Protein AF-A0A7W0WWK8-F1 (afdb_monomer_lite)

Sequence (241 aa):
MSEAGKRLFVGIRVSVGTANALAGAAETLARRARDGGVEIRWVAPVSYHVTLKFLGWTHEATIGAVIDALEAAAAGTPRFTLRCARLGGFPSLEKASVVWAGIEEQSGALDALAKRIEINVARLGFEAEKRAFHPHVTIGRLRETRPVREVVLPVSEQMFGDTRVDALTLFESETKSSGSVYSELRRIDFKTPRSGLESEVQRQTPAVQLDATTRSNESAAVGTDTETDDGWPRGHHHDDL

pLDDT: mean 83.19, std 23.2, range [33.69, 98.69]

Structure (mmCIF, N/CA/C/O backbone):
data_AF-A0A7W0WWK8-F1
#
_entry.id   AF-A0A7W0WWK8-F1
#
loop_
_atom_site.group_PDB
_atom_site.id
_atom_site.type_symbol
_atom_site.label_atom_id
_atom_site.label_alt_id
_atom_site.label_comp_id
_atom_site.label_asym_id
_atom_site.label_entity_id
_atom_site.label_seq_id
_atom_site.pdbx_PDB_ins_code
_atom_site.Cartn_x
_atom_site.Cartn_y
_atom_site.Cartn_z
_atom_site.occupancy
_atom_site.B_iso_or_equiv
_atom_site.auth_seq_id
_atom_site.auth_comp_id
_atom_site.auth_asym_id
_atom_site.auth_atom_id
_atom_site.pdbx_PDB_model_num
ATOM 1 N N . MET A 1 1 ? -7.967 -29.815 -17.611 1.00 46.16 1 MET A N 1
ATOM 2 C CA . MET A 1 1 ? -6.914 -29.653 -16.586 1.00 46.16 1 MET A CA 1
ATOM 3 C C . MET A 1 1 ? -7.108 -28.266 -16.008 1.00 46.16 1 MET A C 1
ATOM 5 O O . MET A 1 1 ? -7.202 -27.346 -16.808 1.00 46.16 1 MET A O 1
ATOM 9 N N . SER A 1 2 ? -7.294 -28.096 -14.694 1.00 52.72 2 SER A N 1
ATOM 10 C CA . SER A 1 2 ? -7.288 -26.736 -14.145 1.00 52.72 2 SER A CA 1
ATOM 11 C C . SER A 1 2 ? -5.869 -26.208 -14.291 1.00 52.72 2 SER A C 1
ATOM 13 O O . SER A 1 2 ? -4.938 -26.754 -13.702 1.00 52.72 2 SER A O 1
ATOM 15 N N . GLU A 1 3 ? -5.705 -25.216 -15.144 1.00 68.44 3 GLU A N 1
ATOM 16 C CA . GLU A 1 3 ? -4.429 -24.574 -15.396 1.00 68.44 3 GLU A CA 1
ATOM 17 C C . GLU A 1 3 ? -3.979 -23.845 -14.117 1.00 68.44 3 GLU A C 1
ATOM 19 O O . GLU A 1 3 ? -4.695 -22.991 -13.586 1.00 68.44 3 GLU A O 1
ATOM 24 N N . ALA A 1 4 ? -2.851 -24.280 -13.545 1.00 89.38 4 ALA A N 1
ATOM 25 C CA . ALA A 1 4 ? -2.339 -23.761 -12.281 1.00 89.38 4 ALA A CA 1
ATOM 26 C C . ALA A 1 4 ? -2.007 -22.267 -12.412 1.00 89.38 4 ALA A C 1
ATOM 28 O O . ALA A 1 4 ? -1.502 -21.808 -13.436 1.00 89.38 4 ALA A O 1
ATOM 29 N N . GLY A 1 5 ? -2.295 -21.489 -11.374 1.00 92.31 5 GLY A N 1
ATOM 30 C CA . GLY A 1 5 ? -2.074 -20.052 -11.403 1.00 92.31 5 GLY A CA 1
ATOM 31 C C . GLY A 1 5 ? -2.112 -19.432 -10.019 1.00 92.31 5 GLY A C 1
ATOM 32 O O . GLY A 1 5 ? -2.475 -20.070 -9.028 1.00 92.31 5 GLY A O 1
ATOM 33 N N . LYS A 1 6 ? -1.719 -18.163 -9.968 1.00 95.12 6 LYS A N 1
ATOM 34 C CA . LYS A 1 6 ? -1.565 -17.385 -8.739 1.00 95.12 6 LYS A CA 1
ATOM 35 C C . LYS A 1 6 ? -2.305 -16.067 -8.876 1.00 95.12 6 LYS A C 1
ATOM 37 O O . LYS A 1 6 ? -2.369 -15.490 -9.959 1.00 95.12 6 LYS A O 1
ATOM 42 N N . ARG A 1 7 ? -2.860 -15.546 -7.779 1.00 95.81 7 ARG A N 1
ATOM 43 C CA . ARG A 1 7 ? -3.376 -14.169 -7.766 1.00 95.81 7 ARG A CA 1
ATOM 44 C C . ARG A 1 7 ? -2.214 -13.231 -7.486 1.00 95.81 7 ARG A C 1
ATOM 46 O O . ARG A 1 7 ? -1.671 -13.275 -6.387 1.00 95.81 7 ARG A O 1
ATOM 53 N N . LEU A 1 8 ? -1.847 -12.398 -8.451 1.00 97.19 8 LEU A N 1
ATOM 54 C CA . LEU A 1 8 ? -0.661 -11.554 -8.364 1.00 97.19 8 LEU A CA 1
ATOM 55 C C . LEU A 1 8 ? -1.003 -10.068 -8.258 1.00 97.19 8 LEU A C 1
ATOM 57 O O . LEU A 1 8 ? -2.036 -9.592 -8.745 1.00 97.19 8 LEU A O 1
ATOM 61 N N . PHE A 1 9 ? -0.103 -9.323 -7.631 1.00 97.38 9 PHE A N 1
ATOM 62 C CA . PHE A 1 9 ? -0.083 -7.866 -7.676 1.00 97.38 9 PHE A CA 1
ATOM 63 C C . PHE A 1 9 ? 1.343 -7.344 -7.498 1.00 97.38 9 PHE A C 1
ATOM 65 O O . PHE A 1 9 ? 2.216 -8.026 -6.968 1.00 97.38 9 PHE A O 1
ATOM 72 N N . VAL A 1 10 ? 1.570 -6.113 -7.937 1.00 98.44 10 VAL A N 1
ATOM 73 C CA . VAL A 1 10 ? 2.843 -5.404 -7.830 1.00 98.44 10 VAL A CA 1
ATOM 74 C C . VAL A 1 10 ? 2.717 -4.340 -6.752 1.00 98.44 10 VAL A C 1
ATOM 76 O O . VAL A 1 10 ? 1.728 -3.601 -6.722 1.00 98.44 10 VAL A O 1
ATOM 79 N N . GLY A 1 11 ? 3.713 -4.230 -5.879 1.00 98.06 11 GLY A N 1
ATOM 80 C CA . GLY A 1 11 ? 3.728 -3.221 -4.828 1.00 98.06 11 GLY A CA 1
ATOM 81 C C . GLY A 1 11 ? 5.124 -2.847 -4.347 1.00 98.06 11 GLY A C 1
ATOM 82 O O . GLY A 1 11 ? 6.122 -3.441 -4.747 1.00 98.06 11 GLY A O 1
ATOM 83 N N . ILE A 1 12 ? 5.173 -1.859 -3.460 1.00 98.31 12 ILE A N 1
ATOM 84 C CA . ILE A 1 12 ? 6.373 -1.418 -2.746 1.00 98.31 12 ILE A CA 1
ATOM 85 C C . ILE A 1 12 ? 6.160 -1.687 -1.259 1.00 98.31 12 ILE A C 1
ATOM 87 O O . ILE A 1 12 ? 5.171 -1.226 -0.684 1.00 98.31 12 ILE A O 1
ATOM 91 N N . ARG A 1 13 ? 7.079 -2.419 -0.623 1.00 96.44 13 ARG A N 1
ATOM 92 C CA . ARG A 1 13 ? 7.071 -2.578 0.838 1.00 96.44 13 ARG A CA 1
ATOM 93 C C . ARG A 1 13 ? 7.428 -1.254 1.504 1.00 96.44 13 ARG A C 1
ATOM 95 O O . ARG A 1 13 ? 8.329 -0.553 1.052 1.00 96.44 13 ARG A O 1
ATOM 102 N N . VAL A 1 14 ? 6.748 -0.942 2.603 1.00 97.62 14 VAL A N 1
ATOM 103 C CA . VAL A 1 14 ? 7.191 0.142 3.485 1.00 97.62 14 VAL A CA 1
ATOM 104 C C . VAL A 1 14 ? 8.358 -0.321 4.357 1.00 97.62 14 VAL A C 1
ATOM 106 O O . VAL A 1 14 ? 8.543 -1.521 4.573 1.00 97.62 14 VAL A O 1
ATOM 109 N N . SER A 1 15 ? 9.157 0.621 4.855 1.00 97.81 15 SER A N 1
ATOM 110 C CA . SER A 1 15 ? 10.257 0.316 5.772 1.00 97.81 15 SER A CA 1
ATOM 111 C C . SER A 1 15 ? 9.737 -0.330 7.062 1.00 97.81 15 SER A C 1
ATOM 113 O O . SER A 1 15 ? 8.592 -0.109 7.457 1.00 97.81 15 SER A O 1
ATOM 115 N N . VAL A 1 16 ? 10.586 -1.084 7.767 1.00 97.38 16 VAL A N 1
ATOM 116 C CA . VAL A 1 16 ? 10.230 -1.668 9.076 1.00 97.38 16 VAL A CA 1
ATOM 117 C C . VAL A 1 16 ? 9.816 -0.580 10.073 1.00 97.38 16 VAL A C 1
ATOM 119 O O . VAL A 1 16 ? 8.843 -0.755 10.802 1.00 97.38 16 VAL A O 1
ATOM 122 N N . GLY A 1 17 ? 10.500 0.570 10.066 1.00 98.19 17 GLY A N 1
ATOM 123 C CA . GLY A 1 17 ? 10.149 1.714 10.913 1.00 98.19 17 GLY A CA 1
ATOM 124 C C . GLY A 1 17 ? 8.746 2.245 10.617 1.00 98.19 17 GLY A C 1
ATOM 125 O O . GLY A 1 17 ? 7.929 2.368 11.528 1.00 98.19 17 GLY A O 1
ATOM 126 N N . THR A 1 18 ? 8.433 2.467 9.337 1.00 98.31 18 THR A N 1
ATOM 127 C CA . THR A 1 18 ? 7.094 2.890 8.901 1.00 98.31 18 THR A CA 1
ATOM 128 C C . THR A 1 18 ? 6.036 1.832 9.220 1.00 98.31 18 THR A C 1
ATOM 130 O O . THR A 1 18 ? 4.954 2.170 9.695 1.00 98.31 18 THR A O 1
ATOM 133 N N . ALA A 1 19 ? 6.336 0.547 9.011 1.00 98.31 19 ALA A N 1
ATOM 134 C CA . ALA A 1 19 ? 5.411 -0.540 9.317 1.00 98.31 19 ALA A CA 1
ATOM 135 C C . ALA A 1 19 ? 5.071 -0.605 10.813 1.00 98.31 19 ALA A C 1
ATOM 137 O O . ALA A 1 19 ? 3.903 -0.759 11.168 1.00 98.31 19 ALA A O 1
ATOM 138 N N . ASN A 1 20 ? 6.068 -0.432 11.683 1.00 98.44 20 ASN A N 1
ATOM 139 C CA . ASN A 1 20 ? 5.880 -0.403 13.132 1.00 98.44 20 ASN A CA 1
ATOM 140 C C . ASN A 1 20 ? 5.062 0.819 13.577 1.00 98.44 20 ASN A C 1
ATOM 142 O O . ASN A 1 20 ? 4.157 0.682 14.398 1.00 98.44 20 ASN A O 1
ATOM 146 N N . ALA A 1 21 ? 5.322 1.998 13.002 1.00 98.38 21 ALA A N 1
ATOM 147 C CA . ALA A 1 21 ? 4.534 3.198 13.285 1.00 98.38 21 ALA A CA 1
ATOM 148 C C . ALA A 1 21 ? 3.058 3.020 12.884 1.00 98.38 21 ALA A C 1
ATOM 150 O O . ALA A 1 21 ? 2.153 3.321 13.664 1.00 98.38 21 ALA A O 1
ATOM 151 N N . LEU A 1 22 ? 2.805 2.450 11.701 1.00 98.50 22 LEU A N 1
ATOM 152 C CA . LEU A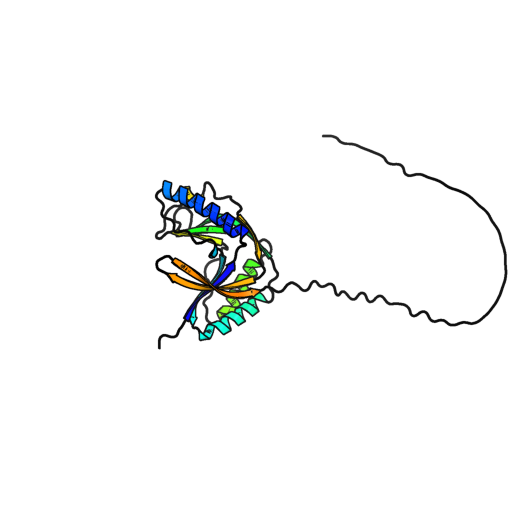 1 22 ? 1.455 2.112 11.245 1.00 98.50 22 LEU A CA 1
ATOM 153 C C . LEU A 1 22 ? 0.789 1.043 12.118 1.00 98.50 22 LEU A C 1
ATOM 155 O O . LEU A 1 22 ? -0.423 1.091 12.319 1.00 98.50 22 LEU A O 1
ATOM 159 N N . ALA A 1 23 ? 1.549 0.082 12.647 1.00 98.25 23 ALA A N 1
ATOM 160 C CA . ALA A 1 23 ? 1.029 -0.920 13.574 1.00 98.25 23 ALA A CA 1
ATOM 161 C C . ALA A 1 23 ? 0.536 -0.270 14.877 1.00 98.25 23 ALA A C 1
ATOM 163 O O . ALA A 1 23 ? -0.598 -0.516 15.285 1.00 98.25 23 ALA A O 1
ATOM 164 N N . GLY A 1 24 ? 1.318 0.639 15.469 1.00 98.19 24 GLY A N 1
ATOM 165 C CA . GLY A 1 24 ? 0.895 1.389 16.660 1.00 98.19 24 GLY A CA 1
ATOM 166 C C . GLY A 1 24 ? -0.344 2.265 16.414 1.00 98.19 24 GLY A C 1
ATOM 167 O O . GLY A 1 24 ? -1.233 2.374 17.269 1.00 98.19 24 GLY A O 1
ATOM 168 N N . ALA A 1 25 ? -0.458 2.847 15.217 1.00 97.94 25 ALA A N 1
ATOM 169 C CA . ALA A 1 25 ? -1.657 3.571 14.803 1.00 97.94 25 ALA A CA 1
ATOM 170 C C . ALA A 1 25 ? -2.868 2.636 14.660 1.00 97.94 25 ALA A C 1
ATOM 172 O O . ALA A 1 25 ? -3.937 2.931 15.196 1.00 97.94 25 ALA A O 1
ATOM 173 N N . ALA A 1 26 ? -2.698 1.479 14.013 1.00 97.94 26 ALA A N 1
ATOM 174 C CA . ALA A 1 26 ? -3.738 0.463 13.871 1.00 97.94 26 ALA A CA 1
ATOM 175 C C . ALA A 1 26 ? -4.237 -0.048 15.232 1.00 97.94 26 ALA A C 1
ATOM 177 O O . ALA A 1 26 ? -5.442 -0.169 15.427 1.00 97.94 26 ALA A O 1
ATOM 178 N N . GLU A 1 27 ? -3.355 -0.263 16.210 1.00 98.06 27 GLU A N 1
ATOM 179 C CA . GLU A 1 27 ? -3.746 -0.619 17.581 1.00 98.06 27 GLU A CA 1
ATOM 180 C C . GLU A 1 27 ? -4.565 0.484 18.263 1.00 98.06 27 GLU A C 1
ATOM 182 O O . GLU A 1 27 ? -5.552 0.212 18.951 1.00 98.06 27 GLU A O 1
ATOM 187 N N . THR A 1 28 ? -4.178 1.745 18.061 1.00 97.56 28 THR A N 1
ATOM 188 C CA . THR A 1 28 ? -4.909 2.902 18.593 1.00 97.56 28 THR A CA 1
ATOM 189 C C . THR A 1 28 ? -6.302 3.009 17.984 1.00 97.56 28 THR A C 1
ATOM 191 O O . THR A 1 28 ? -7.285 3.182 18.708 1.00 97.56 28 THR A O 1
ATOM 194 N N . LEU A 1 29 ? -6.404 2.843 16.667 1.00 97.81 29 LEU A N 1
ATOM 195 C CA . LEU A 1 29 ? -7.681 2.800 15.968 1.00 97.81 29 LEU A CA 1
ATOM 196 C C . LEU A 1 29 ? -8.507 1.576 16.374 1.00 97.81 29 LEU A C 1
ATOM 198 O O . LEU A 1 29 ? -9.719 1.694 16.491 1.00 97.81 29 LEU A O 1
ATOM 202 N N . ALA A 1 30 ? -7.888 0.422 16.639 1.00 97.56 30 ALA A N 1
ATOM 203 C CA . ALA A 1 30 ? -8.584 -0.786 17.077 1.00 97.56 30 ALA A CA 1
ATOM 204 C C . ALA A 1 30 ? -9.297 -0.587 18.420 1.00 97.56 30 ALA A C 1
ATOM 206 O O . ALA A 1 30 ? -10.427 -1.048 18.583 1.00 97.56 30 ALA A O 1
ATOM 207 N N . ARG A 1 31 ? -8.667 0.128 19.366 1.00 97.31 31 ARG A N 1
ATOM 208 C CA . ARG A 1 31 ? -9.301 0.504 20.642 1.00 97.31 31 ARG A CA 1
ATOM 209 C C . ARG A 1 31 ? -10.501 1.423 20.408 1.00 97.31 31 ARG A C 1
ATOM 211 O O . ARG A 1 31 ? -11.606 1.083 20.809 1.00 97.31 31 ARG A O 1
ATOM 218 N N . ARG A 1 32 ? -10.313 2.505 19.644 1.00 96.44 32 ARG A N 1
ATOM 219 C CA . ARG A 1 32 ? -11.392 3.448 19.289 1.00 96.44 32 ARG A CA 1
ATOM 220 C C . ARG A 1 32 ? -12.552 2.773 18.554 1.00 96.44 32 ARG A C 1
ATOM 222 O O . ARG A 1 32 ? -13.711 3.062 18.822 1.00 96.44 32 ARG A O 1
ATOM 229 N N . ALA A 1 33 ? -12.242 1.871 17.626 1.00 96.12 33 ALA A N 1
ATOM 230 C CA . ALA A 1 33 ? -13.231 1.130 16.857 1.00 96.12 33 ALA A CA 1
ATOM 231 C C . ALA A 1 33 ? -14.060 0.215 17.766 1.00 96.12 33 ALA A C 1
ATOM 233 O O . ALA A 1 33 ? -15.279 0.186 17.638 1.00 96.12 33 ALA A O 1
ATOM 234 N N . ARG A 1 34 ? -13.422 -0.463 18.731 1.00 95.88 34 ARG A N 1
ATOM 235 C CA . ARG A 1 34 ? -14.118 -1.264 19.746 1.00 95.88 34 ARG A CA 1
ATOM 236 C C . ARG A 1 34 ? -15.066 -0.407 20.584 1.00 95.88 34 ARG A C 1
ATOM 238 O O . ARG A 1 34 ? -16.226 -0.784 20.723 1.00 95.88 34 ARG A O 1
ATOM 245 N N . ASP A 1 35 ? -14.597 0.735 21.079 1.00 94.00 35 ASP A N 1
ATOM 246 C CA . ASP A 1 35 ? -15.404 1.647 21.902 1.00 94.00 35 ASP A CA 1
ATOM 247 C C . ASP A 1 35 ? -16.599 2.219 21.115 1.00 94.00 35 ASP A C 1
ATOM 249 O O . ASP A 1 35 ? -17.678 2.417 21.666 1.00 94.00 35 ASP A O 1
ATOM 253 N N . GLY A 1 36 ? -16.428 2.425 19.805 1.00 90.44 36 GLY A N 1
ATOM 254 C CA . GLY A 1 36 ? -17.477 2.871 18.886 1.00 90.44 36 GLY A CA 1
ATOM 255 C C . GLY A 1 36 ? -18.327 1.758 18.255 1.00 90.44 36 GLY A C 1
ATOM 256 O O . GLY A 1 36 ? -19.135 2.056 17.378 1.00 90.44 36 GLY A O 1
ATOM 257 N N . GLY A 1 37 ? -18.139 0.484 18.623 1.00 93.62 37 GLY A N 1
ATOM 258 C CA . GLY A 1 37 ? -18.893 -0.643 18.047 1.00 93.62 37 GLY A CA 1
ATOM 259 C C . GLY A 1 37 ? -18.618 -0.915 16.556 1.00 93.62 37 GLY A C 1
ATOM 260 O O . GLY A 1 37 ? -19.444 -1.500 15.851 1.00 93.62 37 GLY A O 1
ATOM 261 N N . VAL A 1 38 ? -17.465 -0.484 16.046 1.00 94.38 38 VAL A N 1
ATOM 262 C CA . VAL A 1 38 ? -17.039 -0.655 14.654 1.00 94.38 38 VAL A CA 1
ATOM 263 C C . VAL A 1 38 ? -16.083 -1.841 14.551 1.00 94.38 38 VAL A C 1
ATOM 265 O O . VAL A 1 38 ? -14.977 -1.824 15.083 1.00 94.38 38 VAL A O 1
ATOM 268 N N . GLU A 1 39 ? -16.477 -2.872 13.807 1.00 94.44 39 GLU A N 1
ATOM 269 C CA . GLU A 1 39 ? -15.594 -4.002 13.524 1.00 94.44 39 GLU A CA 1
ATOM 270 C C . GLU A 1 39 ? -14.693 -3.693 12.320 1.00 94.44 39 GLU A C 1
ATOM 272 O O . GLU A 1 39 ? -15.164 -3.502 11.195 1.00 94.44 39 GLU A O 1
ATOM 277 N N . ILE A 1 40 ? -13.382 -3.650 12.565 1.00 95.56 40 ILE A N 1
ATOM 278 C CA . ILE A 1 40 ? -12.356 -3.455 11.538 1.00 95.56 40 ILE A CA 1
ATOM 279 C C . ILE A 1 40 ? -11.392 -4.628 11.603 1.00 95.56 40 ILE A C 1
ATOM 281 O O . ILE A 1 40 ? -10.831 -4.946 12.652 1.00 95.56 40 ILE A O 1
ATOM 285 N N . ARG A 1 41 ? -11.161 -5.249 10.451 1.00 94.88 41 ARG A N 1
ATOM 286 C CA . ARG A 1 41 ? -10.154 -6.284 10.293 1.00 94.88 41 ARG A CA 1
ATOM 287 C C . ARG A 1 41 ? -8.825 -5.657 9.900 1.00 94.88 41 ARG A C 1
ATOM 289 O O . ARG A 1 41 ? -8.653 -5.197 8.770 1.00 94.88 41 ARG A O 1
ATOM 296 N N . TRP A 1 42 ? -7.897 -5.652 10.844 1.00 95.31 42 TRP A N 1
ATOM 297 C CA . TRP A 1 42 ? -6.575 -5.059 10.682 1.00 95.31 42 TRP A CA 1
ATOM 298 C C . TRP A 1 42 ? -5.664 -5.928 9.816 1.00 95.31 42 TRP A C 1
ATOM 300 O O . TRP A 1 42 ? -5.708 -7.160 9.867 1.00 95.31 42 TRP A O 1
ATOM 310 N N . VAL A 1 43 ? -4.862 -5.272 8.984 1.00 94.31 43 VAL A N 1
ATOM 311 C CA . VAL A 1 43 ? -3.851 -5.913 8.143 1.00 94.31 43 VAL A CA 1
ATOM 312 C C . VAL A 1 43 ? -2.593 -6.139 8.979 1.00 94.31 43 VAL A C 1
ATOM 314 O O . VAL A 1 43 ? -2.187 -5.271 9.745 1.00 94.31 43 VAL A O 1
ATOM 317 N N . ALA A 1 44 ? -1.973 -7.312 8.845 1.00 92.81 44 ALA A N 1
ATOM 318 C CA . ALA A 1 44 ? -0.735 -7.610 9.557 1.00 92.81 44 ALA A CA 1
ATOM 319 C C . ALA A 1 44 ? 0.398 -6.671 9.089 1.00 92.81 44 ALA A C 1
ATOM 321 O O . ALA A 1 44 ? 0.532 -6.469 7.880 1.00 92.81 44 ALA A O 1
ATOM 322 N N . PRO A 1 45 ? 1.268 -6.159 9.982 1.00 94.38 45 PRO A N 1
ATOM 323 C CA . PRO A 1 45 ? 2.310 -5.201 9.596 1.00 94.38 45 PRO A CA 1
ATOM 324 C C . PRO A 1 45 ? 3.267 -5.704 8.507 1.00 94.38 45 PRO A C 1
ATOM 326 O O . PRO A 1 45 ? 3.670 -4.949 7.628 1.00 94.38 45 PRO A O 1
ATOM 329 N N . VAL A 1 46 ? 3.560 -7.010 8.494 1.00 92.19 46 VAL A N 1
ATOM 330 C CA . VAL A 1 46 ? 4.375 -7.670 7.452 1.00 92.19 46 VAL A CA 1
ATOM 331 C C . VAL A 1 46 ? 3.762 -7.580 6.044 1.00 92.19 46 VAL A C 1
ATOM 333 O O . VAL A 1 46 ? 4.451 -7.760 5.037 1.00 92.19 46 VAL A O 1
ATOM 336 N N . SER A 1 47 ? 2.460 -7.302 5.969 1.00 93.19 47 SER A N 1
ATOM 337 C CA . SER A 1 47 ? 1.686 -7.144 4.743 1.00 93.19 47 SER A CA 1
ATOM 338 C C . SER A 1 47 ? 1.501 -5.683 4.331 1.00 93.19 47 SER A C 1
ATOM 340 O O . SER A 1 47 ? 0.855 -5.447 3.312 1.00 93.19 47 SER A O 1
ATOM 342 N N . TYR A 1 48 ? 2.036 -4.704 5.066 1.00 96.75 48 TYR A N 1
ATOM 343 C CA . TYR A 1 48 ? 1.953 -3.297 4.677 1.00 96.75 48 TYR A CA 1
ATOM 344 C C . TYR A 1 48 ? 2.796 -3.006 3.435 1.00 96.75 48 TYR A C 1
ATOM 346 O O . TYR A 1 48 ? 4.001 -3.254 3.379 1.00 96.75 48 TYR A O 1
ATOM 354 N N . HIS A 1 49 ? 2.129 -2.469 2.420 1.00 97.69 49 HIS A N 1
ATOM 355 C CA . HIS A 1 49 ? 2.719 -2.110 1.142 1.00 97.69 49 HIS A CA 1
ATOM 356 C C . HIS A 1 49 ? 1.869 -1.037 0.460 1.00 97.69 49 HIS A C 1
ATOM 358 O O . HIS A 1 49 ? 0.682 -0.886 0.758 1.00 97.69 49 HIS A O 1
ATOM 364 N N . VAL A 1 50 ? 2.479 -0.341 -0.492 1.00 98.31 50 VAL A N 1
ATOM 365 C CA . VAL A 1 50 ? 1.788 0.494 -1.475 1.00 98.31 50 VAL A CA 1
ATOM 366 C C . VAL A 1 50 ? 1.533 -0.364 -2.705 1.00 98.31 50 VAL A C 1
ATOM 368 O O . VAL A 1 50 ? 2.481 -0.861 -3.314 1.00 98.31 50 VAL A O 1
ATOM 371 N N . THR A 1 51 ? 0.272 -0.595 -3.063 1.00 97.44 51 THR A N 1
ATOM 372 C CA . THR A 1 51 ? -0.060 -1.353 -4.279 1.00 97.44 51 THR A CA 1
ATOM 373 C C . THR A 1 51 ? 0.101 -0.463 -5.507 1.00 97.44 51 THR A C 1
ATOM 375 O O . THR A 1 51 ? -0.438 0.637 -5.527 1.00 97.44 51 THR A O 1
ATOM 378 N N . LEU A 1 52 ? 0.802 -0.947 -6.535 1.00 97.69 52 LEU A N 1
ATOM 379 C CA . LEU A 1 52 ? 0.975 -0.258 -7.820 1.00 97.69 52 LEU A CA 1
ATOM 380 C C . LEU A 1 52 ? 0.042 -0.813 -8.898 1.00 97.69 52 LEU A C 1
ATOM 382 O O . LEU A 1 52 ? -0.502 -0.052 -9.688 1.00 97.69 52 LEU A O 1
ATOM 386 N N . LYS A 1 53 ? -0.138 -2.140 -8.933 1.00 97.12 53 LYS A N 1
ATOM 387 C CA . LYS A 1 53 ? -0.958 -2.818 -9.944 1.00 97.12 53 LYS A CA 1
ATOM 388 C C . LYS A 1 53 ? -1.497 -4.146 -9.431 1.00 97.12 53 LYS A C 1
ATOM 390 O O . LYS A 1 53 ? -0.715 -5.012 -9.054 1.00 97.12 53 LYS A O 1
ATOM 395 N N . PHE A 1 54 ? -2.809 -4.357 -9.487 1.00 96.00 54 PHE A N 1
ATOM 396 C CA . PHE A 1 54 ? -3.377 -5.702 -9.377 1.00 96.00 54 PHE A CA 1
ATOM 397 C C . PHE A 1 54 ? -3.326 -6.398 -10.741 1.00 96.00 54 PHE A C 1
ATOM 399 O O . PHE A 1 54 ? -3.798 -5.844 -11.731 1.00 96.00 54 PHE A O 1
ATOM 406 N N . LEU A 1 55 ? -2.759 -7.605 -10.784 1.00 96.44 55 LEU A N 1
ATOM 407 C CA . LEU A 1 55 ? -2.729 -8.455 -11.982 1.00 96.44 55 LEU A CA 1
ATOM 408 C C . LEU A 1 55 ? -3.840 -9.513 -11.944 1.00 96.44 55 LEU A C 1
ATOM 410 O O . LEU A 1 55 ? -4.244 -10.034 -12.976 1.00 96.44 55 LEU A O 1
ATOM 414 N N . GLY A 1 56 ? -4.377 -9.806 -10.756 1.00 94.50 56 GLY A N 1
ATOM 415 C CA . GLY A 1 56 ? -5.439 -10.793 -10.601 1.00 94.50 56 GLY A CA 1
ATOM 416 C C . GLY A 1 56 ? -4.920 -12.211 -10.827 1.00 94.50 56 GLY A C 1
ATOM 417 O O . GLY A 1 56 ? -3.756 -12.497 -10.553 1.00 94.50 56 GLY A O 1
ATOM 418 N N . TRP A 1 57 ? -5.796 -13.118 -11.261 1.00 95.31 57 TRP A N 1
ATOM 419 C CA . TRP A 1 57 ? -5.401 -14.493 -11.570 1.00 95.31 57 TRP A CA 1
ATOM 420 C C . TRP A 1 57 ? -4.452 -14.512 -12.772 1.00 95.31 57 TRP A C 1
ATOM 422 O O . TRP A 1 57 ? -4.810 -14.058 -13.852 1.00 95.31 57 TRP A O 1
ATOM 432 N N . THR A 1 58 ? -3.247 -15.033 -12.569 1.00 96.19 58 THR A N 1
ATOM 433 C CA . THR A 1 58 ? -2.191 -15.141 -13.575 1.00 96.19 58 THR A CA 1
ATOM 434 C C . THR A 1 58 ? -1.803 -16.604 -13.714 1.00 96.19 58 THR A C 1
ATOM 436 O O . THR A 1 58 ? -1.508 -17.263 -12.717 1.00 96.19 58 THR A O 1
ATOM 439 N N . HIS A 1 59 ? -1.814 -17.111 -14.944 1.00 95.88 59 HIS A N 1
ATOM 440 C CA . HIS A 1 59 ? -1.399 -18.479 -15.230 1.00 95.88 59 HIS A CA 1
ATOM 441 C C . HIS A 1 59 ? 0.094 -18.667 -14.936 1.00 95.88 59 HIS A C 1
ATOM 443 O O . HIS A 1 59 ? 0.885 -17.773 -15.236 1.00 95.88 59 HIS A O 1
ATOM 449 N N . GLU A 1 60 ? 0.488 -19.822 -14.389 1.00 95.38 60 GLU A N 1
ATOM 450 C CA . GLU A 1 60 ? 1.879 -20.096 -13.991 1.00 95.38 60 GLU A CA 1
ATOM 451 C C . GLU A 1 60 ? 2.858 -19.873 -15.159 1.00 95.38 60 GLU A C 1
ATOM 453 O O . GLU A 1 60 ? 3.905 -19.249 -14.995 1.00 95.38 60 GLU A O 1
ATOM 458 N N . ALA A 1 61 ? 2.470 -20.274 -16.377 1.00 95.94 61 ALA A N 1
ATOM 459 C CA . ALA A 1 61 ? 3.289 -20.096 -17.580 1.00 95.94 61 ALA A CA 1
ATOM 460 C C . ALA A 1 61 ? 3.517 -18.619 -17.970 1.00 95.94 61 ALA A C 1
ATOM 462 O O . ALA A 1 61 ? 4.479 -18.310 -18.670 1.00 95.94 61 ALA A O 1
ATOM 463 N N . THR A 1 62 ? 2.660 -17.699 -17.518 1.00 96.50 62 THR A N 1
ATOM 464 C CA . THR A 1 62 ? 2.758 -16.259 -17.812 1.00 96.50 62 THR A CA 1
ATOM 465 C C . THR A 1 62 ? 3.645 -15.523 -16.801 1.00 96.50 62 THR A C 1
ATOM 467 O O . THR A 1 62 ? 4.092 -14.409 -17.071 1.00 96.50 62 THR A O 1
ATOM 470 N N . ILE A 1 63 ? 3.942 -16.126 -15.643 1.00 97.44 63 ILE A N 1
ATOM 471 C CA . ILE A 1 63 ? 4.657 -15.462 -14.539 1.00 97.44 63 ILE A CA 1
ATOM 472 C C . ILE A 1 63 ? 6.064 -15.016 -14.950 1.00 97.44 63 ILE A C 1
ATOM 474 O O . ILE A 1 63 ? 6.467 -13.907 -14.602 1.00 97.44 63 ILE A O 1
ATOM 478 N N . GLY A 1 64 ? 6.791 -15.828 -15.725 1.00 98.12 64 GLY A N 1
ATOM 479 C CA . GLY A 1 64 ? 8.113 -15.450 -16.240 1.00 98.12 64 GLY A CA 1
ATOM 480 C C . GLY A 1 64 ? 8.061 -14.162 -17.069 1.00 98.12 64 GLY A C 1
ATOM 481 O O . GLY A 1 64 ? 8.767 -13.205 -16.769 1.00 98.12 64 GLY A O 1
ATOM 482 N N . ALA A 1 65 ? 7.126 -14.086 -18.021 1.00 98.31 65 ALA A N 1
ATOM 483 C CA . ALA A 1 65 ? 6.933 -12.897 -18.852 1.00 98.31 65 ALA A CA 1
ATOM 484 C C . ALA A 1 65 ? 6.496 -11.664 -18.039 1.00 98.31 65 ALA A C 1
ATOM 486 O O . ALA A 1 65 ? 6.878 -10.540 -18.362 1.00 98.31 65 ALA A O 1
ATOM 487 N N . VAL A 1 66 ? 5.717 -11.857 -16.965 1.00 98.56 66 VAL A N 1
ATOM 488 C CA . VAL A 1 66 ? 5.384 -10.776 -16.024 1.00 98.56 66 VAL A CA 1
ATOM 489 C C . VAL A 1 66 ? 6.643 -10.252 -15.342 1.00 98.56 66 VAL A C 1
ATOM 491 O O . VAL A 1 66 ? 6.818 -9.039 -15.271 1.00 98.56 66 VAL A O 1
ATOM 494 N N . ILE A 1 67 ? 7.525 -11.129 -14.859 1.00 98.56 67 ILE A N 1
ATOM 495 C CA . ILE A 1 67 ? 8.782 -10.715 -14.223 1.00 98.56 67 ILE A CA 1
ATOM 496 C C . ILE A 1 67 ? 9.632 -9.904 -15.208 1.00 98.56 67 ILE A C 1
ATOM 498 O O . ILE A 1 67 ? 10.035 -8.795 -14.860 1.00 98.56 67 ILE A O 1
ATOM 502 N N . ASP A 1 68 ? 9.805 -10.377 -16.444 1.00 98.38 68 ASP A N 1
ATOM 503 C CA . ASP A 1 68 ? 10.572 -9.666 -17.478 1.00 98.38 68 ASP A CA 1
ATOM 504 C C . ASP A 1 68 ? 9.984 -8.273 -17.775 1.00 98.38 68 ASP A C 1
ATOM 506 O O . ASP A 1 68 ? 10.703 -7.272 -17.863 1.00 98.38 68 ASP A O 1
ATOM 510 N N . ALA A 1 69 ? 8.654 -8.176 -17.870 1.00 98.31 69 ALA A N 1
ATOM 511 C CA . ALA A 1 69 ? 7.949 -6.911 -18.071 1.00 98.31 69 ALA A CA 1
ATOM 512 C C . ALA A 1 69 ? 8.153 -5.933 -16.898 1.00 98.31 69 ALA A C 1
ATOM 514 O O . ALA A 1 69 ? 8.292 -4.723 -17.105 1.00 98.31 69 ALA A O 1
ATOM 515 N N . LEU A 1 70 ? 8.193 -6.441 -15.664 1.00 98.44 70 LEU A N 1
ATOM 516 C CA . LEU A 1 70 ? 8.449 -5.637 -14.470 1.00 98.44 70 LEU A CA 1
ATOM 517 C C . LEU A 1 70 ? 9.916 -5.205 -14.363 1.00 98.44 70 LEU A C 1
ATOM 519 O O . LEU A 1 70 ? 10.177 -4.068 -13.971 1.00 98.44 70 LEU A O 1
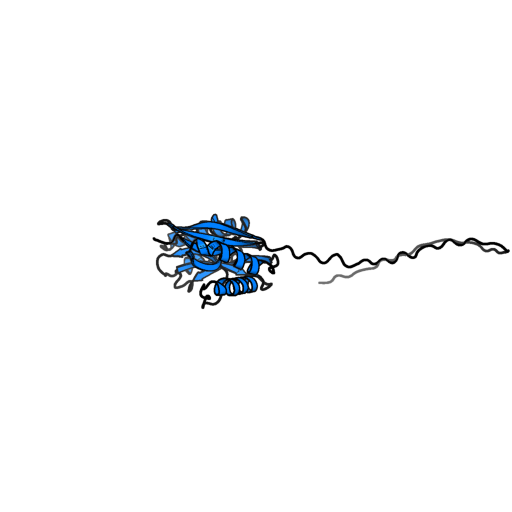ATOM 523 N N . GLU A 1 71 ? 10.867 -6.055 -14.753 1.00 98.12 71 GLU A N 1
ATOM 524 C CA . GLU A 1 71 ? 12.289 -5.701 -14.833 1.00 98.12 71 GLU A CA 1
ATOM 525 C C . GLU A 1 71 ? 12.518 -4.585 -15.862 1.00 98.12 71 GLU A C 1
ATOM 527 O O . GLU A 1 71 ? 13.199 -3.595 -15.569 1.00 98.12 71 GLU A O 1
ATOM 532 N N . ALA A 1 72 ? 11.861 -4.666 -17.024 1.00 97.12 72 ALA A N 1
ATOM 533 C CA . ALA A 1 72 ? 11.871 -3.602 -18.025 1.00 97.12 72 ALA A CA 1
ATOM 534 C C . ALA A 1 72 ? 11.255 -2.292 -17.494 1.00 97.12 72 ALA A C 1
ATOM 536 O O . ALA A 1 72 ? 11.819 -1.213 -17.698 1.00 97.12 72 ALA A O 1
ATOM 537 N N . ALA A 1 73 ? 10.135 -2.366 -16.764 1.00 96.50 73 ALA A N 1
ATOM 538 C CA . ALA A 1 73 ? 9.510 -1.196 -16.140 1.00 96.50 73 ALA A CA 1
ATOM 539 C C . ALA A 1 73 ? 10.396 -0.557 -15.049 1.00 96.50 73 ALA A C 1
ATOM 541 O O . ALA A 1 73 ? 10.405 0.672 -14.895 1.00 96.50 73 ALA A O 1
ATOM 542 N N . ALA A 1 74 ? 11.152 -1.377 -14.312 1.00 96.69 74 ALA A N 1
ATOM 543 C CA . ALA A 1 74 ? 12.031 -0.952 -13.228 1.00 96.69 74 ALA A CA 1
ATOM 544 C C . ALA A 1 74 ? 13.356 -0.344 -13.716 1.00 96.69 74 ALA A C 1
ATOM 546 O O . ALA A 1 74 ? 13.887 0.539 -13.044 1.00 96.69 74 ALA A O 1
ATOM 547 N N . ALA A 1 75 ? 13.871 -0.756 -14.881 1.00 93.25 75 ALA A N 1
ATOM 548 C CA . ALA A 1 75 ? 15.226 -0.445 -15.351 1.00 93.25 75 ALA A CA 1
ATOM 549 C C . ALA A 1 75 ? 15.602 1.053 -15.379 1.00 93.25 75 ALA A C 1
ATOM 551 O O . ALA A 1 75 ? 16.772 1.379 -15.183 1.00 93.25 75 ALA A O 1
ATOM 552 N N . GLY A 1 76 ? 14.637 1.949 -15.614 1.00 86.38 76 GLY A N 1
ATOM 553 C CA . GLY A 1 76 ? 14.828 3.409 -15.639 1.00 86.38 76 GLY A CA 1
ATOM 554 C C . GLY A 1 76 ? 14.384 4.139 -14.366 1.00 86.38 76 GLY A C 1
ATOM 555 O O . GLY A 1 76 ? 14.224 5.356 -14.385 1.00 86.38 76 GLY A O 1
ATOM 556 N N . THR A 1 77 ? 14.111 3.415 -13.282 1.00 93.81 77 THR A N 1
ATOM 557 C CA . THR A 1 77 ? 13.572 3.991 -12.043 1.00 93.81 77 THR A CA 1
ATOM 558 C C . THR A 1 77 ? 14.720 4.368 -11.109 1.00 93.81 77 THR A C 1
ATOM 560 O O . THR A 1 77 ? 15.482 3.478 -10.731 1.00 93.81 77 THR A O 1
ATOM 563 N N . PRO A 1 78 ? 14.876 5.645 -10.713 1.00 92.69 78 PRO A N 1
ATOM 564 C CA . PRO A 1 78 ? 15.813 5.997 -9.655 1.00 92.69 78 PRO A CA 1
ATOM 565 C C . PRO A 1 78 ? 15.292 5.495 -8.305 1.00 92.69 78 PRO A C 1
ATOM 567 O O . PRO A 1 78 ? 14.104 5.231 -8.134 1.00 92.69 78 PRO A O 1
ATOM 570 N N . ARG A 1 79 ? 16.174 5.413 -7.310 1.00 95.69 79 ARG A N 1
ATOM 571 C CA . ARG A 1 79 ? 15.741 5.270 -5.914 1.00 95.69 79 ARG A CA 1
ATOM 572 C C . ARG A 1 79 ? 15.071 6.571 -5.468 1.00 95.69 79 ARG A C 1
ATOM 574 O O . ARG A 1 79 ? 15.588 7.644 -5.767 1.00 95.69 79 ARG A O 1
ATOM 581 N N . PHE A 1 80 ? 13.965 6.475 -4.741 1.00 96.44 80 PHE A N 1
ATOM 582 C CA . PHE A 1 80 ? 13.205 7.628 -4.243 1.00 96.44 80 PHE A CA 1
ATOM 583 C C . PHE A 1 80 ? 12.738 7.385 -2.806 1.00 96.44 80 PHE A C 1
ATOM 585 O O . PHE A 1 80 ? 12.950 6.305 -2.253 1.00 96.44 80 PHE A O 1
ATOM 592 N N . THR A 1 81 ? 12.126 8.388 -2.184 1.00 97.62 81 THR A N 1
ATOM 593 C CA . THR A 1 81 ? 11.629 8.300 -0.807 1.00 97.62 81 THR A CA 1
ATOM 594 C C . THR A 1 81 ? 10.130 8.546 -0.791 1.00 97.62 81 THR A C 1
ATOM 596 O O . THR A 1 81 ? 9.661 9.538 -1.335 1.00 97.62 81 THR A O 1
ATOM 599 N N . LEU A 1 82 ? 9.391 7.647 -0.149 1.00 97.81 82 LEU A N 1
ATOM 600 C CA . LEU A 1 82 ? 7.975 7.819 0.153 1.00 97.81 82 LEU A CA 1
ATOM 601 C C . LEU A 1 82 ? 7.824 8.352 1.567 1.00 97.81 82 LEU A C 1
ATOM 603 O O . LEU A 1 82 ? 8.432 7.802 2.482 1.00 97.81 82 LEU A O 1
ATOM 607 N N . ARG A 1 83 ? 6.952 9.334 1.766 1.00 98.44 83 ARG A N 1
ATOM 608 C CA . ARG A 1 83 ? 6.470 9.708 3.093 1.00 98.44 83 ARG A CA 1
ATOM 609 C C . ARG A 1 83 ? 5.109 9.082 3.334 1.00 98.44 83 ARG A C 1
ATOM 611 O O . ARG A 1 83 ? 4.179 9.306 2.564 1.00 98.44 83 ARG A O 1
ATOM 618 N N . CYS A 1 84 ? 4.989 8.299 4.401 1.00 98.50 84 CYS A N 1
ATOM 619 C CA . CYS A 1 84 ? 3.709 7.750 4.826 1.00 98.50 84 CYS A CA 1
ATOM 620 C C . CYS A 1 84 ? 3.095 8.672 5.878 1.00 98.50 84 CYS A C 1
ATOM 622 O O . CYS A 1 84 ? 3.656 8.855 6.961 1.00 98.50 84 CYS A O 1
ATOM 624 N N . ALA A 1 85 ? 1.943 9.252 5.568 1.00 98.00 85 ALA A N 1
ATOM 625 C CA . ALA A 1 85 ? 1.274 10.216 6.428 1.00 98.00 85 ALA A CA 1
ATOM 626 C C . ALA A 1 85 ? -0.221 10.259 6.134 1.00 98.00 85 ALA A C 1
ATOM 628 O O . ALA A 1 85 ? -0.665 9.885 5.051 1.00 98.00 85 ALA A O 1
ATOM 629 N N . ARG A 1 86 ? -0.971 10.782 7.099 1.00 98.19 86 ARG A N 1
ATOM 630 C CA . ARG A 1 86 ? -2.415 10.995 7.057 1.00 98.19 86 ARG A CA 1
ATOM 631 C C . ARG A 1 86 ? -3.237 9.711 6.975 1.00 98.19 86 ARG A C 1
ATOM 633 O O . ARG A 1 86 ? -3.029 8.869 6.106 1.00 98.19 86 ARG A O 1
ATOM 640 N N . LEU A 1 87 ? -4.208 9.557 7.865 1.00 98.56 87 LEU A N 1
ATOM 641 C CA . LEU A 1 87 ? -5.161 8.452 7.820 1.00 98.56 87 LEU A CA 1
ATOM 642 C C . LEU A 1 87 ? -6.433 8.862 7.092 1.00 98.56 87 LEU A C 1
ATOM 644 O O . LEU A 1 87 ? -6.920 9.984 7.224 1.00 98.56 87 LEU A O 1
ATOM 648 N N . GLY A 1 88 ? -7.007 7.913 6.365 1.00 98.25 88 GLY A N 1
ATOM 649 C CA . GLY A 1 88 ? -8.247 8.112 5.636 1.00 98.25 88 GLY A CA 1
ATOM 650 C C . GLY A 1 88 ? -9.043 6.827 5.480 1.00 98.25 88 GLY A C 1
ATOM 651 O O . GLY A 1 88 ? -8.716 5.777 6.041 1.00 98.25 88 GLY A O 1
ATOM 652 N N . GLY A 1 89 ? -10.114 6.918 4.695 1.00 98.00 89 GLY A N 1
ATOM 653 C CA . GLY A 1 89 ? -10.929 5.766 4.344 1.00 98.00 89 GLY A CA 1
ATOM 654 C C . GLY A 1 89 ? -11.489 5.85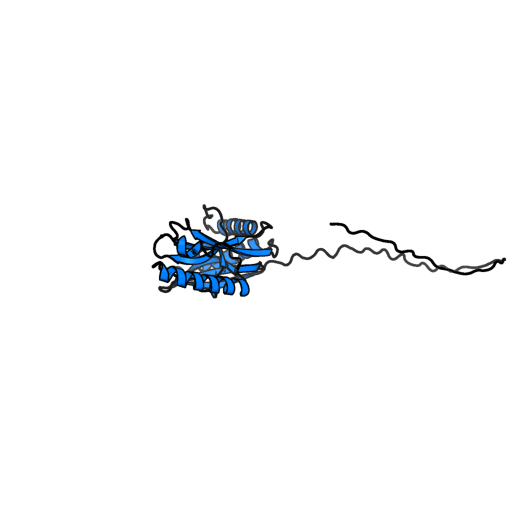2 2.932 1.00 98.00 89 GLY A C 1
ATOM 655 O O . GLY A 1 89 ? -11.705 6.944 2.412 1.00 98.00 89 GLY A O 1
ATOM 656 N N . PHE A 1 90 ? -11.710 4.694 2.304 1.00 97.50 90 PHE A N 1
ATOM 657 C CA . PHE A 1 90 ? -12.328 4.601 0.976 1.00 97.50 90 PHE A CA 1
ATOM 658 C C . PHE A 1 90 ? -13.735 3.997 1.013 1.00 97.50 90 PHE A C 1
ATOM 660 O O . PHE A 1 90 ? -13.920 2.969 1.671 1.00 97.50 90 PHE A O 1
ATOM 667 N N . PRO A 1 91 ? -14.685 4.514 0.207 1.00 95.38 91 PRO A N 1
ATOM 668 C CA . PRO A 1 91 ? -14.579 5.727 -0.619 1.00 95.38 91 PRO A CA 1
ATOM 669 C C . PRO A 1 91 ? -14.479 7.039 0.177 1.00 95.38 91 PRO A C 1
ATOM 671 O O . PRO A 1 91 ? -13.937 8.006 -0.343 1.00 95.38 91 PRO A O 1
ATOM 674 N N . SER A 1 92 ? -14.964 7.077 1.418 1.00 97.38 92 SER A N 1
ATOM 675 C CA . SER A 1 92 ? -14.831 8.223 2.327 1.00 97.38 92 SER A CA 1
ATOM 676 C C . SER A 1 92 ? -14.927 7.765 3.783 1.00 97.38 92 SER A C 1
ATOM 678 O O . SER A 1 92 ? -15.319 6.626 4.045 1.00 97.38 92 SER A O 1
ATOM 680 N N . LEU A 1 93 ? -14.625 8.649 4.741 1.00 97.38 93 LEU A N 1
ATOM 681 C CA . LEU A 1 93 ? -14.773 8.355 6.173 1.00 97.38 93 LEU A CA 1
ATOM 682 C C . LEU A 1 93 ? -16.224 8.082 6.598 1.00 97.38 93 LEU A C 1
ATOM 684 O O . LEU A 1 93 ? -16.433 7.379 7.581 1.00 97.38 93 LEU A O 1
ATOM 688 N N . GLU A 1 94 ? -17.217 8.576 5.857 1.00 97.62 94 GLU A N 1
ATOM 689 C CA . GLU A 1 94 ? -18.643 8.361 6.156 1.00 97.62 94 GLU A CA 1
ATOM 690 C C . GLU A 1 94 ? -19.155 6.996 5.661 1.00 97.62 94 GLU A C 1
ATOM 692 O O . GLU A 1 94 ? -20.195 6.509 6.101 1.00 97.62 94 GLU A O 1
ATOM 697 N N . LYS A 1 95 ? -18.429 6.355 4.737 1.00 97.12 95 LYS A N 1
ATOM 698 C CA . LYS A 1 95 ? -18.831 5.090 4.107 1.00 97.12 95 LYS A CA 1
ATOM 699 C C . LYS A 1 95 ? -17.615 4.218 3.796 1.00 97.12 95 LYS A C 1
ATOM 701 O O . LYS A 1 95 ? -17.453 3.751 2.674 1.00 97.12 95 LYS A O 1
ATOM 706 N N . ALA A 1 96 ? -16.733 4.009 4.768 1.00 97.56 96 ALA A N 1
ATOM 707 C CA . ALA A 1 96 ? -15.474 3.319 4.535 1.00 97.56 96 ALA A CA 1
ATOM 708 C C . ALA A 1 96 ? -15.647 1.793 4.473 1.00 97.56 96 ALA A C 1
ATOM 710 O O . ALA A 1 96 ? -16.303 1.189 5.317 1.00 97.56 96 ALA A O 1
ATOM 711 N N . SER A 1 97 ? -14.999 1.167 3.492 1.00 97.31 97 SER A N 1
ATOM 712 C CA . SER A 1 97 ? -14.697 -0.276 3.438 1.00 97.31 97 SER A CA 1
ATOM 713 C C . SER A 1 97 ? -13.211 -0.568 3.679 1.00 97.31 97 SER A C 1
ATOM 715 O O . SER A 1 97 ? -12.825 -1.703 3.960 1.00 97.31 97 SER A O 1
ATOM 717 N N . VAL A 1 98 ? -12.366 0.457 3.575 1.00 97.81 98 VAL A N 1
ATOM 718 C CA . VAL A 1 98 ? -10.915 0.384 3.751 1.00 97.81 98 VAL A CA 1
ATOM 719 C C . VAL A 1 98 ? -10.482 1.571 4.594 1.00 97.81 98 VAL A C 1
ATOM 721 O O . VAL A 1 98 ? -10.913 2.686 4.311 1.00 97.81 98 VAL A O 1
ATOM 724 N N . VAL A 1 99 ? -9.619 1.325 5.576 1.00 98.38 99 VAL A N 1
ATOM 725 C CA . VAL A 1 99 ? -8.859 2.340 6.314 1.00 98.38 99 VAL A CA 1
ATOM 726 C C . VAL A 1 99 ? -7.414 2.281 5.839 1.00 98.38 99 VAL A C 1
ATOM 728 O O . VAL A 1 99 ? -6.838 1.194 5.709 1.00 98.38 99 VAL A O 1
ATOM 731 N N . TRP A 1 100 ? -6.831 3.439 5.560 1.00 98.62 100 TRP A N 1
ATOM 732 C CA . TRP A 1 100 ? -5.521 3.536 4.930 1.00 98.62 100 TRP A CA 1
ATOM 733 C C . TRP A 1 100 ? -4.682 4.681 5.493 1.00 98.62 100 TRP A C 1
ATOM 735 O O . TRP A 1 100 ? -5.223 5.618 6.075 1.00 98.62 100 TRP A O 1
ATOM 745 N N . ALA A 1 101 ? -3.367 4.596 5.282 1.00 98.69 101 ALA A N 1
ATOM 746 C CA . ALA A 1 101 ? -2.424 5.698 5.444 1.00 98.69 101 ALA A CA 1
ATOM 747 C C . ALA A 1 101 ? -1.954 6.202 4.071 1.00 98.69 101 ALA A C 1
ATOM 749 O O . ALA A 1 101 ? -1.698 5.399 3.171 1.00 98.69 101 ALA A O 1
ATOM 750 N N . GLY A 1 102 ? -1.932 7.518 3.885 1.00 98.44 102 GLY A N 1
ATOM 751 C CA . GLY A 1 102 ? -1.612 8.162 2.617 1.00 98.44 102 GLY A CA 1
ATOM 752 C C . GLY A 1 102 ? -0.120 8.127 2.315 1.00 98.44 102 GLY A C 1
ATOM 753 O O . GLY A 1 102 ? 0.717 7.984 3.209 1.00 98.44 102 GLY A O 1
ATOM 754 N N . ILE A 1 103 ? 0.207 8.255 1.033 1.00 98.38 103 ILE A N 1
ATOM 755 C CA . ILE A 1 103 ? 1.583 8.348 0.555 1.00 98.38 103 ILE A CA 1
ATOM 756 C C . ILE A 1 103 ? 1.790 9.690 -0.134 1.00 98.38 103 ILE A C 1
ATOM 758 O O . ILE A 1 103 ? 1.010 10.089 -0.998 1.00 98.38 103 ILE A O 1
ATOM 762 N N . GLU A 1 104 ? 2.873 10.356 0.240 1.00 96.75 104 GLU A N 1
ATOM 763 C CA . GLU A 1 104 ? 3.364 11.582 -0.375 1.00 96.75 104 GLU A CA 1
ATOM 764 C C . GLU A 1 104 ? 4.742 11.307 -0.991 1.00 96.75 104 GLU A C 1
ATOM 766 O O . GLU A 1 104 ? 5.622 10.735 -0.346 1.00 96.75 104 GLU A O 1
ATOM 771 N N . GLU A 1 105 ? 4.930 11.701 -2.249 1.00 95.19 105 GLU A N 1
ATOM 772 C CA . GLU A 1 105 ? 6.179 11.533 -2.998 1.00 95.19 105 GLU A CA 1
ATOM 773 C C . GLU A 1 105 ? 6.314 12.712 -3.969 1.00 95.19 105 GLU A C 1
ATOM 775 O O . GLU A 1 105 ? 5.432 12.935 -4.793 1.00 95.19 105 GLU A O 1
ATOM 780 N N . GLN A 1 106 ? 7.367 13.521 -3.831 1.00 88.62 106 GLN A N 1
ATOM 781 C CA . GLN A 1 106 ? 7.440 14.832 -4.492 1.00 88.62 106 GLN A CA 1
ATOM 782 C C . GLN A 1 106 ? 8.077 14.800 -5.888 1.00 88.62 106 GLN A C 1
ATOM 784 O O . GLN A 1 106 ? 7.878 15.731 -6.663 1.00 88.62 106 GLN A O 1
ATOM 789 N N . SER A 1 107 ? 8.858 13.771 -6.223 1.00 92.19 107 SER A N 1
ATOM 790 C CA . SER A 1 107 ? 9.590 13.707 -7.496 1.00 92.19 107 SER A CA 1
ATOM 791 C C . SER A 1 107 ? 8.747 13.196 -8.670 1.00 92.19 107 SER A C 1
ATOM 793 O O . SER A 1 107 ? 9.165 13.324 -9.820 1.00 92.19 107 SER A O 1
ATOM 795 N N . GLY A 1 108 ? 7.577 12.603 -8.406 1.00 94.62 108 GLY A N 1
ATOM 796 C CA . GLY A 1 108 ? 6.734 11.953 -9.414 1.00 94.62 108 GLY A CA 1
ATOM 797 C C . GLY A 1 108 ? 7.274 10.594 -9.881 1.00 94.62 108 GLY A C 1
ATOM 798 O O . GLY A 1 108 ? 6.739 9.997 -10.822 1.00 94.62 108 GLY A O 1
ATOM 799 N N . ALA A 1 109 ? 8.327 10.081 -9.239 1.00 95.75 109 ALA A N 1
ATOM 800 C CA . ALA A 1 109 ? 8.921 8.787 -9.546 1.00 95.75 109 ALA A CA 1
ATOM 801 C C . ALA A 1 109 ? 7.935 7.636 -9.312 1.00 95.75 109 ALA A C 1
ATOM 803 O O . ALA A 1 109 ? 7.922 6.685 -10.101 1.00 95.75 109 ALA A O 1
ATOM 804 N N . LEU A 1 110 ? 7.086 7.735 -8.280 1.00 96.94 110 LEU A N 1
ATOM 805 C CA . LEU A 1 110 ? 6.081 6.717 -7.969 1.00 96.94 110 LEU A CA 1
ATOM 806 C C . LEU A 1 110 ? 5.022 6.611 -9.077 1.00 96.94 110 LEU A C 1
ATOM 808 O O . LEU A 1 110 ? 4.765 5.518 -9.584 1.00 96.94 110 LEU A O 1
ATOM 812 N N . ASP A 1 111 ? 4.456 7.745 -9.496 1.00 95.75 111 ASP A N 1
ATOM 813 C CA . ASP A 1 111 ? 3.463 7.801 -10.575 1.00 95.75 111 ASP A CA 1
ATOM 814 C C . ASP A 1 111 ? 4.054 7.340 -11.909 1.00 95.75 111 ASP A C 1
ATOM 816 O O . ASP A 1 111 ? 3.425 6.593 -12.665 1.00 95.75 111 ASP A O 1
ATOM 820 N N . ALA A 1 112 ? 5.285 7.764 -12.209 1.00 96.00 112 ALA A N 1
ATOM 821 C CA . ALA A 1 112 ? 5.985 7.346 -13.414 1.00 96.00 112 ALA A CA 1
ATOM 822 C C . ALA A 1 112 ? 6.239 5.830 -13.419 1.00 96.00 112 ALA A C 1
ATOM 824 O O . ALA A 1 112 ? 6.091 5.188 -14.461 1.00 96.00 112 ALA A O 1
ATOM 825 N N . LEU A 1 113 ? 6.590 5.245 -12.268 1.00 97.31 113 LEU A N 1
ATOM 826 C CA . LEU A 1 113 ? 6.756 3.802 -12.124 1.00 97.31 113 LEU A CA 1
ATOM 827 C C . LEU A 1 113 ? 5.434 3.055 -12.330 1.00 97.31 113 LEU A C 1
ATOM 829 O O . LEU A 1 113 ? 5.401 2.116 -13.124 1.00 97.31 113 LEU A O 1
ATOM 833 N N . ALA A 1 114 ? 4.350 3.483 -11.676 1.00 97.12 114 ALA A N 1
ATOM 834 C CA . ALA A 1 114 ? 3.031 2.868 -11.835 1.00 97.12 114 ALA A CA 1
ATOM 835 C C . ALA A 1 114 ? 2.582 2.869 -13.309 1.00 97.12 114 ALA A C 1
ATOM 837 O O . ALA A 1 114 ? 2.179 1.834 -13.839 1.00 97.12 114 ALA A O 1
ATOM 838 N N . LYS A 1 115 ? 2.767 3.994 -14.017 1.00 96.06 115 LYS A N 1
ATOM 839 C CA . LYS A 1 115 ? 2.483 4.106 -15.459 1.00 96.06 115 LYS A CA 1
ATOM 840 C C . LYS A 1 115 ? 3.341 3.166 -16.309 1.00 96.06 115 LYS A C 1
ATOM 842 O O . LYS A 1 115 ? 2.822 2.527 -17.221 1.00 96.06 115 LYS A O 1
ATOM 847 N N . ARG A 1 116 ? 4.647 3.057 -16.029 1.00 97.00 116 ARG A N 1
ATOM 848 C CA . ARG A 1 116 ? 5.529 2.117 -16.747 1.00 97.00 116 ARG A CA 1
ATOM 849 C C . ARG A 1 116 ? 5.108 0.669 -16.525 1.00 97.00 116 ARG A C 1
ATOM 851 O O . ARG A 1 116 ? 5.144 -0.102 -17.481 1.00 97.00 116 ARG A O 1
ATOM 858 N N . ILE A 1 117 ? 4.714 0.302 -15.306 1.00 97.69 117 ILE A N 1
ATOM 859 C CA . ILE A 1 117 ? 4.201 -1.040 -15.005 1.00 97.69 117 ILE A CA 1
ATOM 860 C C . ILE A 1 117 ? 2.955 -1.312 -15.849 1.00 97.69 117 ILE A C 1
ATOM 862 O O . ILE A 1 117 ? 2.958 -2.293 -16.584 1.00 97.69 117 ILE A O 1
ATOM 866 N N . GLU A 1 118 ? 1.956 -0.422 -15.819 1.00 96.38 118 GLU A N 1
ATOM 867 C CA . GLU A 1 118 ? 0.722 -0.547 -16.615 1.00 96.38 118 GLU A CA 1
ATOM 868 C C . GLU A 1 118 ? 1.017 -0.766 -18.108 1.00 96.38 118 GLU A C 1
ATOM 870 O O . GLU A 1 118 ? 0.523 -1.720 -18.704 1.00 96.38 118 GLU A O 1
ATOM 875 N N . ILE A 1 119 ? 1.898 0.046 -18.706 1.00 96.00 119 ILE A N 1
ATOM 876 C CA . ILE A 1 119 ? 2.269 -0.073 -20.128 1.00 96.00 119 ILE A CA 1
ATOM 877 C C . ILE A 1 119 ? 2.912 -1.430 -20.446 1.00 96.00 119 ILE A C 1
ATOM 879 O O . ILE A 1 119 ? 2.621 -2.022 -21.488 1.00 96.00 119 ILE A O 1
ATOM 883 N N . ASN A 1 120 ? 3.813 -1.915 -19.589 1.00 97.38 120 ASN A N 1
ATOM 884 C CA . ASN A 1 120 ? 4.545 -3.152 -19.857 1.00 97.38 120 ASN A CA 1
ATOM 885 C C . ASN A 1 120 ? 3.661 -4.389 -19.671 1.00 97.38 120 ASN A C 1
ATOM 887 O O . ASN A 1 120 ? 3.706 -5.286 -20.511 1.00 97.38 120 ASN A O 1
ATOM 891 N N . VAL A 1 121 ? 2.817 -4.425 -18.634 1.00 97.50 121 VAL A N 1
ATOM 892 C CA . VAL A 1 121 ? 1.925 -5.573 -18.400 1.00 97.50 121 VAL A CA 1
ATOM 893 C C . VAL A 1 121 ? 0.730 -5.586 -19.357 1.00 97.50 121 VAL A C 1
ATOM 895 O O . VAL A 1 121 ? 0.254 -6.661 -19.711 1.00 97.50 121 VAL A O 1
ATOM 898 N N . ALA A 1 122 ? 0.290 -4.435 -19.877 1.00 96.38 122 ALA A N 1
ATOM 899 C CA . ALA A 1 122 ? -0.773 -4.384 -20.884 1.00 96.38 122 ALA A CA 1
ATOM 900 C C . ALA A 1 122 ? -0.433 -5.181 -22.157 1.00 96.38 122 ALA A C 1
ATOM 902 O O . ALA A 1 122 ? -1.310 -5.796 -22.760 1.00 96.38 122 ALA A O 1
ATOM 903 N N . ARG A 1 123 ? 0.853 -5.253 -22.533 1.00 95.31 123 ARG A N 1
ATOM 904 C CA . ARG A 1 123 ? 1.334 -6.064 -23.671 1.00 95.31 123 ARG A CA 1
ATOM 905 C C . ARG A 1 123 ? 1.139 -7.569 -23.469 1.00 95.31 123 ARG A C 1
ATOM 907 O O . ARG A 1 123 ? 1.164 -8.313 -24.442 1.00 95.31 123 ARG A O 1
ATOM 914 N N . LEU A 1 124 ? 0.947 -7.999 -22.224 1.00 96.81 124 LEU A N 1
ATOM 915 C CA . LEU A 1 124 ? 0.670 -9.384 -21.840 1.00 96.81 124 LEU A CA 1
ATOM 916 C C . LEU A 1 124 ? -0.837 -9.657 -21.680 1.00 96.81 124 LEU A C 1
ATOM 918 O O . LEU A 1 124 ? -1.215 -10.746 -21.261 1.00 96.81 124 LEU A O 1
ATOM 922 N N . GLY A 1 125 ? -1.698 -8.679 -21.989 1.00 96.31 125 GLY A N 1
ATOM 923 C CA . GLY A 1 125 ? -3.155 -8.810 -21.911 1.00 96.31 125 GLY A CA 1
ATOM 924 C C . GLY A 1 125 ? -3.778 -8.408 -20.570 1.00 96.31 125 GLY A C 1
ATOM 925 O O . GLY A 1 125 ? -4.977 -8.603 -20.388 1.00 96.31 125 GLY A O 1
ATOM 926 N N . PHE A 1 126 ? -3.014 -7.832 -19.634 1.00 96.44 126 PHE A N 1
ATOM 927 C CA . PHE A 1 126 ? -3.585 -7.292 -18.396 1.00 96.44 126 PHE A CA 1
ATOM 928 C C . PHE A 1 126 ? -4.295 -5.959 -18.664 1.00 96.44 126 PHE A C 1
ATOM 930 O O . PHE A 1 126 ? -3.699 -5.022 -19.193 1.00 96.44 126 PHE A O 1
ATOM 937 N N . GLU A 1 127 ? -5.566 -5.853 -18.274 1.00 93.69 127 GLU A N 1
ATOM 938 C CA . GLU A 1 127 ? -6.347 -4.625 -18.459 1.00 93.69 127 GLU A CA 1
ATOM 939 C C . GLU A 1 127 ? -5.779 -3.459 -17.644 1.00 93.69 127 GLU A C 1
ATOM 941 O O . GLU A 1 127 ? -5.377 -3.638 -16.493 1.00 93.69 127 GLU A O 1
ATOM 946 N N . ALA A 1 128 ? -5.798 -2.252 -18.211 1.00 89.81 128 ALA A N 1
ATOM 947 C CA . ALA A 1 128 ? -5.392 -1.039 -17.507 1.00 89.81 128 ALA A CA 1
ATOM 948 C C . ALA A 1 128 ? -6.377 -0.679 -16.379 1.00 89.81 128 ALA A C 1
ATOM 950 O O . ALA A 1 128 ? -7.594 -0.818 -16.535 1.00 89.81 128 ALA A O 1
ATOM 951 N N . GLU A 1 129 ? -5.864 -0.174 -15.251 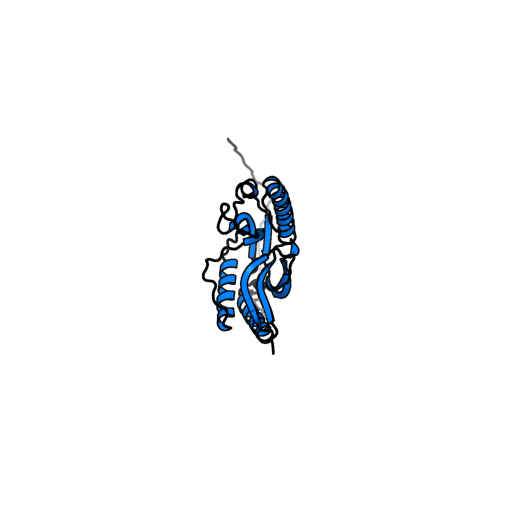1.00 88.06 129 GLU A N 1
ATOM 952 C CA . GLU A 1 129 ? -6.722 0.381 -14.201 1.00 88.06 129 GLU A CA 1
ATOM 953 C C . GLU A 1 129 ? -7.429 1.650 -14.706 1.00 88.06 129 GLU A C 1
ATOM 955 O O . GLU A 1 129 ? -6.813 2.546 -15.284 1.00 88.06 129 GLU A O 1
ATOM 960 N N . LYS A 1 130 ? -8.748 1.723 -14.499 1.00 87.12 130 LYS A N 1
ATOM 961 C CA . LYS A 1 130 ? -9.579 2.849 -14.962 1.00 87.12 130 LYS A CA 1
ATOM 962 C C . LYS A 1 130 ? -9.636 3.973 -13.935 1.00 87.12 130 LYS A C 1
ATOM 964 O O . LYS A 1 130 ? -9.969 5.106 -14.275 1.00 87.12 130 LYS A O 1
ATOM 969 N N . ARG A 1 131 ? -9.388 3.653 -12.665 1.00 87.38 131 ARG A N 1
ATOM 970 C CA . ARG A 1 131 ? -9.424 4.616 -11.565 1.00 87.38 131 ARG A CA 1
ATOM 971 C C . ARG A 1 131 ? -8.117 5.389 -11.488 1.00 87.38 131 ARG A C 1
ATOM 973 O O . ARG A 1 131 ? -7.049 4.872 -11.801 1.00 87.38 131 ARG A O 1
ATOM 980 N N . ALA A 1 132 ? -8.212 6.628 -11.015 1.00 89.44 132 ALA A N 1
ATOM 981 C CA . ALA A 1 132 ? -7.030 7.403 -10.681 1.00 89.44 132 ALA A CA 1
ATOM 982 C C . ALA A 1 132 ? -6.196 6.662 -9.626 1.00 89.44 132 ALA A C 1
ATOM 984 O O . ALA A 1 132 ? -6.728 6.063 -8.684 1.00 89.44 132 ALA A O 1
ATOM 985 N N . PHE A 1 133 ? -4.880 6.702 -9.802 1.00 93.00 133 PHE A N 1
ATOM 986 C CA . PHE A 1 133 ? -3.948 6.119 -8.855 1.00 93.00 133 PHE A CA 1
ATOM 987 C C . PHE A 1 133 ? -3.898 6.982 -7.590 1.00 93.00 133 PHE A C 1
ATOM 989 O O . PHE A 1 133 ? -3.550 8.159 -7.634 1.00 93.00 133 PHE A O 1
ATOM 996 N N . HIS A 1 134 ? -4.271 6.385 -6.460 1.00 95.44 134 HIS A N 1
ATOM 997 C CA . HIS A 1 134 ? -4.214 7.009 -5.142 1.00 95.44 134 HIS A CA 1
ATOM 998 C C . HIS A 1 134 ? -3.284 6.172 -4.263 1.00 95.44 134 HIS A C 1
ATOM 1000 O O . HIS A 1 134 ? -3.734 5.156 -3.724 1.00 95.44 134 HIS A O 1
ATOM 1006 N N . PRO A 1 135 ? -1.993 6.521 -4.145 1.00 97.44 135 PRO A N 1
ATOM 1007 C CA . PRO A 1 135 ? -1.036 5.702 -3.418 1.00 97.44 135 PRO A CA 1
ATOM 1008 C C . PRO A 1 135 ? -1.334 5.738 -1.916 1.00 97.44 135 PRO A C 1
ATOM 1010 O O . PRO A 1 135 ? -1.486 6.795 -1.304 1.00 97.44 135 PRO A O 1
ATOM 1013 N N . HIS A 1 136 ? -1.449 4.555 -1.323 1.00 98.44 136 HIS A N 1
ATOM 1014 C CA . HIS A 1 136 ? -1.807 4.385 0.078 1.00 98.44 136 HIS A CA 1
ATOM 1015 C C . HIS A 1 136 ? -1.307 3.036 0.598 1.00 98.44 136 HIS A C 1
ATOM 1017 O O . HIS A 1 136 ? -1.099 2.096 -0.172 1.00 98.44 136 HIS A O 1
ATOM 1023 N N . VAL A 1 137 ? -1.182 2.925 1.918 1.00 98.44 137 VAL A N 1
ATOM 1024 C CA . VAL A 1 137 ? -1.015 1.654 2.625 1.00 98.44 137 VAL A CA 1
ATOM 1025 C C . VAL A 1 137 ? -2.349 1.283 3.249 1.00 98.44 137 VAL A C 1
ATOM 1027 O O . VAL A 1 137 ? -2.869 2.007 4.096 1.00 98.44 137 VAL A O 1
ATOM 1030 N N . THR A 1 138 ? -2.925 0.151 2.847 1.00 97.62 138 THR A N 1
ATOM 1031 C CA . THR A 1 138 ? -4.120 -0.369 3.525 1.00 97.62 138 THR A CA 1
ATOM 1032 C C . THR A 1 138 ? -3.733 -0.906 4.901 1.00 97.62 138 THR A C 1
ATOM 1034 O O . THR A 1 138 ? -2.949 -1.851 4.985 1.00 97.62 138 THR A O 1
ATOM 1037 N N . ILE A 1 139 ? -4.334 -0.360 5.959 1.00 97.69 139 ILE A N 1
ATOM 1038 C CA . ILE A 1 139 ? -4.098 -0.809 7.340 1.00 97.69 139 ILE A CA 1
ATOM 1039 C C . ILE A 1 139 ? -5.286 -1.573 7.929 1.00 97.69 139 ILE A C 1
ATOM 1041 O O . ILE A 1 139 ? -5.105 -2.413 8.805 1.00 97.69 139 ILE A O 1
ATOM 1045 N N . GLY A 1 140 ? -6.498 -1.350 7.417 1.00 96.88 140 GLY A N 1
ATOM 1046 C CA . GLY A 1 140 ? -7.701 -2.029 7.891 1.00 96.88 140 GLY A CA 1
ATOM 1047 C C . GLY A 1 140 ? -8.752 -2.188 6.802 1.00 96.88 140 GLY A C 1
ATOM 1048 O O . GLY A 1 140 ? -8.828 -1.398 5.860 1.00 96.88 140 GLY A O 1
ATOM 1049 N N . ARG A 1 141 ? -9.576 -3.228 6.921 1.00 96.44 141 ARG A N 1
ATOM 1050 C CA . ARG A 1 141 ? -10.706 -3.500 6.026 1.00 96.44 141 ARG A CA 1
ATOM 1051 C C . ARG A 1 141 ? -11.962 -3.768 6.837 1.00 96.44 141 ARG A C 1
ATOM 1053 O O . ARG A 1 141 ? -11.903 -4.408 7.882 1.00 96.44 141 ARG A O 1
ATOM 1060 N N . LEU A 1 142 ? -13.095 -3.308 6.331 1.00 95.38 142 LEU A N 1
ATOM 1061 C CA . LEU A 1 142 ? -14.405 -3.548 6.919 1.00 95.38 142 LEU A CA 1
ATOM 1062 C C . LEU A 1 142 ? -15.169 -4.528 6.030 1.00 95.38 142 LEU A C 1
ATOM 1064 O O . LEU A 1 142 ? -15.074 -4.460 4.804 1.00 95.38 142 LEU A O 1
ATOM 1068 N N . ARG A 1 143 ? -15.918 -5.451 6.645 1.00 90.25 143 ARG A N 1
ATOM 1069 C CA . ARG A 1 143 ? -16.752 -6.421 5.912 1.00 90.25 143 ARG A CA 1
ATOM 1070 C C . ARG A 1 143 ? -17.865 -5.724 5.127 1.00 90.25 143 ARG A C 1
ATOM 1072 O O . ARG A 1 143 ? -18.187 -6.132 4.018 1.00 90.25 143 ARG A O 1
ATOM 1079 N N . GLU A 1 144 ? -18.417 -4.666 5.708 1.00 91.44 144 GLU A N 1
ATOM 1080 C CA . GLU A 1 144 ? -19.474 -3.838 5.137 1.00 91.44 144 GLU A CA 1
ATOM 1081 C C . GLU A 1 144 ? -19.084 -2.368 5.263 1.00 91.44 144 GLU A C 1
ATOM 1083 O O . GLU A 1 144 ? -18.428 -1.976 6.232 1.00 91.44 144 GLU A O 1
ATOM 1088 N N . THR A 1 145 ? -19.493 -1.546 4.295 1.00 93.88 145 THR A N 1
ATOM 1089 C CA . THR A 1 145 ? -19.218 -0.107 4.335 1.00 93.88 145 THR A CA 1
ATOM 1090 C C . THR A 1 145 ? -19.948 0.553 5.498 1.00 93.88 145 THR A C 1
ATOM 1092 O O . THR A 1 145 ? -21.166 0.414 5.600 1.00 93.88 145 THR A O 1
ATOM 1095 N N . ARG A 1 146 ? -19.234 1.320 6.322 1.00 95.50 146 ARG A N 1
ATOM 1096 C CA . ARG A 1 146 ? -19.803 2.054 7.464 1.00 95.50 146 ARG A CA 1
ATOM 1097 C C . ARG A 1 146 ? -18.982 3.306 7.787 1.00 95.50 146 ARG A C 1
ATOM 1099 O O . ARG A 1 146 ? -17.836 3.395 7.339 1.00 95.50 146 ARG A O 1
ATOM 1106 N N . PRO A 1 147 ? -19.532 4.272 8.538 1.00 97.00 147 PRO A N 1
ATOM 1107 C CA . PRO A 1 147 ? -18.758 5.420 8.983 1.00 97.00 147 PRO A CA 1
ATOM 1108 C C . PRO A 1 147 ? -17.628 4.988 9.924 1.00 97.00 147 PRO A C 1
ATOM 1110 O O . PRO A 1 147 ? -17.815 4.178 10.830 1.00 97.00 147 PRO A O 1
ATOM 1113 N N . VAL A 1 148 ? -16.447 5.555 9.700 1.00 97.38 148 VAL A N 1
ATOM 1114 C CA . VAL A 1 148 ? -15.248 5.423 10.544 1.00 97.38 148 VAL A CA 1
ATOM 1115 C C . VAL A 1 148 ? -14.685 6.791 10.935 1.00 97.38 148 VAL A C 1
ATOM 1117 O O . VAL A 1 148 ? -13.593 6.869 11.492 1.00 97.38 148 VAL A O 1
ATOM 1120 N N . ARG A 1 149 ? -15.418 7.877 10.649 1.00 97.25 149 ARG A N 1
ATOM 1121 C CA . ARG A 1 149 ? -15.014 9.259 10.932 1.00 97.25 149 ARG A CA 1
ATOM 1122 C C . ARG A 1 149 ? -14.562 9.439 12.379 1.00 97.25 149 ARG A C 1
ATOM 1124 O O . ARG A 1 149 ? -13.421 9.819 12.597 1.00 97.25 149 ARG A O 1
ATOM 1131 N N . GLU A 1 150 ? -15.404 9.092 13.347 1.00 96.38 150 GLU A N 1
ATOM 1132 C CA . GLU A 1 150 ? -15.101 9.251 14.780 1.00 96.38 150 GLU A CA 1
ATOM 1133 C C . GLU A 1 150 ? -13.927 8.374 15.252 1.00 96.38 150 GLU A C 1
ATOM 1135 O O . GLU A 1 150 ? -13.234 8.693 16.218 1.00 96.38 150 GLU A O 1
ATOM 1140 N N . VAL A 1 151 ? -13.659 7.276 14.538 1.00 96.50 151 VAL A N 1
ATOM 1141 C CA . VAL A 1 151 ? -12.526 6.385 14.818 1.00 96.50 151 VAL A CA 1
ATOM 1142 C C . VAL A 1 151 ? -11.220 6.990 14.295 1.00 96.50 151 VAL A C 1
ATOM 1144 O O . VAL A 1 151 ? -10.213 6.968 15.000 1.00 96.50 151 VAL A O 1
ATOM 1147 N N . VAL A 1 152 ? -11.231 7.518 13.066 1.00 97.19 152 VAL A N 1
ATOM 1148 C CA . VAL A 1 152 ? -10.025 7.912 12.317 1.00 97.19 152 VAL A CA 1
ATOM 1149 C C . VAL A 1 152 ? -9.676 9.390 12.487 1.00 97.19 152 VAL A C 1
ATOM 1151 O O . VAL A 1 152 ? -8.511 9.713 12.703 1.00 97.19 152 VAL A O 1
ATOM 1154 N N . LEU A 1 153 ? -10.665 10.285 12.405 1.00 96.31 153 LEU A N 1
ATOM 1155 C CA . LEU A 1 153 ? -10.466 11.737 12.368 1.00 96.31 153 LEU A CA 1
ATOM 1156 C C . LEU A 1 153 ? -9.630 12.282 13.541 1.00 96.31 153 LEU A C 1
ATOM 1158 O O . LEU A 1 153 ? -8.748 13.098 13.290 1.00 96.31 153 LEU A O 1
ATOM 1162 N N . PRO A 1 154 ? -9.797 11.821 14.797 1.00 96.44 154 PRO A N 1
ATOM 1163 C CA . PRO A 1 154 ? -9.021 12.359 15.920 1.00 96.44 154 PRO A CA 1
ATOM 1164 C C . PRO A 1 154 ? -7.513 12.082 15.851 1.00 96.44 154 PRO A C 1
ATOM 1166 O O . PRO A 1 154 ? -6.748 12.643 16.630 1.00 96.44 154 PRO A O 1
ATOM 1169 N N . VAL A 1 155 ? -7.089 11.169 14.976 1.00 95.44 155 VAL A N 1
ATOM 1170 C CA . VAL A 1 155 ? -5.686 10.794 14.769 1.00 95.44 155 VAL A CA 1
ATOM 1171 C C . VAL A 1 155 ? -5.296 10.889 13.291 1.00 95.44 155 VAL A C 1
ATOM 1173 O O . VAL A 1 155 ? -4.294 10.302 12.889 1.00 95.44 155 VAL A O 1
ATOM 1176 N N . SER A 1 156 ? -6.073 11.612 12.470 1.00 96.12 156 SER A N 1
ATOM 1177 C CA . SER A 1 156 ? -5.886 11.595 11.019 1.00 96.12 156 SER A CA 1
ATOM 1178 C C . SER A 1 156 ? -4.574 12.219 10.583 1.00 96.12 156 SER A C 1
ATOM 1180 O O . SER A 1 156 ? -3.959 11.669 9.690 1.00 96.12 156 SER A O 1
ATOM 1182 N N . GLU A 1 157 ? -4.093 13.286 11.219 1.00 96.94 157 GLU A N 1
ATOM 1183 C CA . GLU A 1 157 ? -2.932 14.063 10.743 1.00 96.94 157 GLU A CA 1
ATOM 1184 C C . GLU A 1 157 ? -1.558 13.506 11.167 1.00 96.94 157 GLU A C 1
ATOM 1186 O O . GLU A 1 157 ? -0.569 14.232 11.250 1.00 96.94 157 GLU A O 1
ATOM 1191 N N . GLN A 1 158 ? -1.465 12.208 11.457 1.00 95.06 158 GLN A N 1
ATOM 1192 C CA . GLN A 1 158 ? -0.212 11.581 11.888 1.00 95.06 158 GLN A CA 1
ATOM 1193 C C . GLN A 1 158 ? 0.774 11.348 10.730 1.00 95.06 158 GLN A C 1
ATOM 1195 O O . GLN A 1 158 ? 0.386 10.986 9.616 1.00 95.06 158 GLN A O 1
ATOM 1200 N N . MET A 1 159 ? 2.072 11.487 11.026 1.00 96.81 159 MET A N 1
ATOM 1201 C CA . MET A 1 159 ? 3.175 11.059 10.161 1.00 96.81 159 MET A CA 1
ATOM 1202 C C . MET A 1 159 ? 3.742 9.730 10.669 1.00 96.81 159 MET A C 1
ATOM 1204 O O . MET A 1 159 ? 4.086 9.606 11.842 1.00 96.81 159 MET A O 1
ATOM 1208 N N . PHE A 1 160 ? 3.878 8.751 9.777 1.00 97.94 160 PHE A N 1
ATOM 1209 C CA . PHE A 1 160 ? 4.354 7.397 10.096 1.00 97.94 160 PHE A CA 1
ATOM 1210 C C . PHE A 1 160 ? 5.810 7.160 9.681 1.00 97.94 160 PHE A C 1
ATOM 1212 O O . PHE A 1 160 ? 6.388 6.119 9.985 1.00 97.94 160 PHE A O 1
ATOM 1219 N N . GLY A 1 161 ? 6.409 8.134 9.000 1.00 97.25 161 GLY A N 1
ATOM 1220 C CA . GLY A 1 161 ? 7.818 8.149 8.635 1.00 97.25 161 GLY A CA 1
ATOM 1221 C C . GLY A 1 161 ? 8.065 7.916 7.153 1.00 97.25 161 GLY A C 1
ATOM 1222 O O . GLY A 1 161 ? 7.148 7.683 6.358 1.00 97.25 161 GLY A O 1
ATOM 1223 N N . ASP A 1 162 ? 9.345 7.971 6.810 1.00 97.94 162 ASP A N 1
ATOM 1224 C CA . ASP A 1 162 ? 9.815 7.912 5.437 1.00 97.94 162 ASP A CA 1
ATOM 1225 C C . ASP A 1 162 ? 10.330 6.499 5.103 1.00 97.94 162 ASP A C 1
ATOM 1227 O O . ASP A 1 162 ? 10.955 5.815 5.916 1.00 97.94 162 ASP A O 1
ATOM 1231 N N . THR A 1 163 ? 10.061 6.045 3.883 1.00 98.12 163 THR A N 1
ATOM 1232 C CA . THR A 1 163 ? 10.555 4.786 3.323 1.00 98.12 163 THR A CA 1
ATOM 1233 C C . THR A 1 163 ? 11.421 5.092 2.115 1.00 98.12 163 THR A C 1
ATOM 1235 O O . THR A 1 163 ? 10.932 5.594 1.105 1.00 98.12 163 THR A O 1
ATOM 1238 N N . ARG A 1 164 ? 12.704 4.728 2.188 1.00 97.31 164 ARG A N 1
ATOM 1239 C CA . ARG A 1 164 ? 13.570 4.686 1.009 1.00 97.31 164 ARG A CA 1
ATOM 1240 C C . ARG A 1 164 ? 13.156 3.504 0.137 1.00 97.31 164 ARG A C 1
ATOM 1242 O O . ARG A 1 164 ? 13.199 2.364 0.588 1.00 97.31 164 ARG A O 1
ATOM 1249 N N . VAL A 1 165 ? 12.784 3.788 -1.101 1.00 97.44 165 VAL A N 1
ATOM 1250 C CA . VAL A 1 165 ? 12.396 2.789 -2.089 1.00 97.44 165 VAL A CA 1
ATOM 1251 C C . VAL A 1 165 ? 13.561 2.523 -3.021 1.00 97.44 165 VAL A C 1
ATOM 1253 O O . VAL A 1 165 ? 14.077 3.414 -3.699 1.00 97.44 165 VAL A O 1
ATOM 1256 N N . ASP A 1 166 ? 13.961 1.265 -3.058 1.00 97.06 166 ASP A N 1
ATOM 1257 C CA . ASP A 1 166 ? 15.044 0.755 -3.883 1.00 97.06 166 ASP A CA 1
ATOM 1258 C C . ASP A 1 166 ? 14.648 -0.473 -4.703 1.00 97.06 166 ASP A C 1
ATOM 1260 O O . ASP A 1 166 ? 15.498 -1.004 -5.408 1.00 97.06 166 ASP A O 1
ATOM 1264 N N . ALA A 1 167 ? 13.385 -0.898 -4.643 1.00 97.94 167 ALA A N 1
ATOM 1265 C CA . ALA A 1 167 ? 12.839 -1.982 -5.442 1.00 97.94 167 ALA A CA 1
ATOM 1266 C C . ALA A 1 167 ? 11.314 -1.911 -5.532 1.00 97.94 167 ALA A C 1
ATOM 1268 O O . ALA A 1 167 ? 10.644 -1.311 -4.686 1.00 97.94 167 ALA A O 1
ATOM 1269 N N . LEU A 1 168 ? 10.776 -2.627 -6.517 1.00 98.25 168 LEU A N 1
ATOM 1270 C CA . LEU A 1 168 ? 9.393 -3.095 -6.513 1.00 98.25 168 LEU A CA 1
ATOM 1271 C C . LEU A 1 168 ? 9.352 -4.597 -6.223 1.00 98.25 168 LEU A C 1
ATOM 1273 O O . LEU A 1 168 ? 10.342 -5.310 -6.402 1.00 98.25 168 LEU A O 1
ATOM 1277 N N . THR A 1 169 ? 8.186 -5.083 -5.817 1.00 98.56 169 THR A N 1
ATOM 1278 C CA . THR A 1 169 ? 7.964 -6.491 -5.498 1.00 98.56 169 THR A CA 1
ATOM 1279 C C . THR A 1 169 ? 6.715 -7.007 -6.204 1.00 98.56 169 THR A C 1
ATOM 1281 O O . THR A 1 169 ? 5.648 -6.393 -6.140 1.00 98.56 169 THR A O 1
ATOM 1284 N N . LEU A 1 170 ? 6.847 -8.158 -6.859 1.00 98.62 170 LEU A N 1
ATOM 1285 C CA . LEU A 1 170 ? 5.738 -8.995 -7.296 1.00 98.62 170 LEU A CA 1
ATOM 1286 C C . LEU A 1 170 ? 5.324 -9.895 -6.130 1.00 98.62 170 LEU A C 1
ATOM 1288 O O . LEU A 1 170 ? 6.124 -10.685 -5.619 1.00 98.62 170 LEU A O 1
ATOM 1292 N N . PHE A 1 171 ? 4.07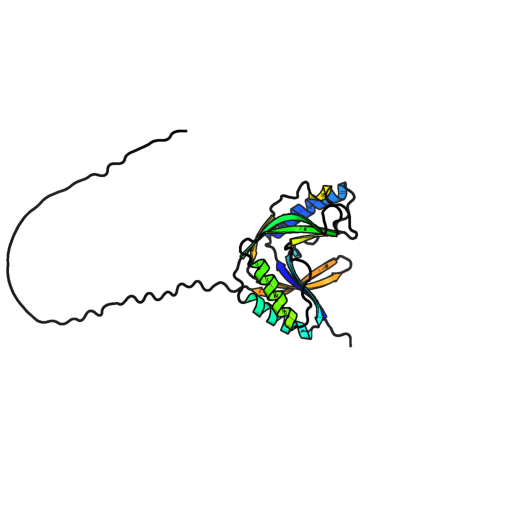1 -9.766 -5.719 1.00 97.75 171 PHE A N 1
ATOM 1293 C CA . PHE A 1 171 ? 3.472 -10.528 -4.636 1.00 97.75 171 PHE A CA 1
ATOM 1294 C C . PHE A 1 171 ? 2.482 -11.552 -5.172 1.00 97.75 171 PHE A C 1
ATOM 1296 O O . PHE A 1 171 ? 1.745 -11.283 -6.123 1.00 97.75 171 PHE A O 1
ATOM 1303 N N . GLU A 1 172 ? 2.402 -12.682 -4.484 1.00 95.56 172 GLU A N 1
ATOM 1304 C CA . GLU A 1 172 ? 1.284 -13.613 -4.563 1.00 95.56 172 GLU A CA 1
ATOM 1305 C C . GLU A 1 172 ? 0.319 -13.356 -3.398 1.00 95.56 172 GLU A C 1
ATOM 1307 O O . GLU A 1 172 ? 0.728 -13.121 -2.263 1.00 95.56 172 GLU A O 1
ATOM 1312 N N . SER A 1 173 ? -0.982 -13.377 -3.690 1.00 92.12 173 SER A N 1
ATOM 1313 C CA . SER A 1 173 ? -2.064 -13.188 -2.728 1.00 92.12 173 SER A CA 1
ATOM 1314 C C . SER A 1 173 ? -2.896 -14.457 -2.584 1.00 92.12 173 SER A C 1
ATOM 1316 O O . SER A 1 173 ? -3.795 -14.721 -3.385 1.00 92.12 173 SER A O 1
ATOM 1318 N N . GLU A 1 174 ? -2.711 -15.175 -1.485 1.00 85.56 174 GLU A N 1
ATOM 1319 C CA . GLU A 1 174 ? -3.558 -16.307 -1.115 1.00 85.56 174 GLU A CA 1
ATOM 1320 C C . GLU A 1 174 ? -4.759 -15.832 -0.301 1.00 85.56 174 GLU A C 1
ATOM 1322 O O . GLU A 1 174 ? -4.603 -15.208 0.747 1.00 85.56 174 GLU A O 1
ATOM 1327 N N . THR A 1 175 ? -5.977 -16.141 -0.748 1.00 76.44 175 THR A N 1
ATOM 1328 C CA . THR A 1 175 ? -7.184 -15.842 0.036 1.00 76.44 175 THR A CA 1
ATOM 1329 C C . THR A 1 175 ? -7.410 -16.945 1.067 1.00 76.44 175 THR A C 1
ATOM 1331 O O . THR A 1 175 ? -7.736 -18.069 0.701 1.00 76.44 175 THR A O 1
ATOM 1334 N N . LYS A 1 176 ? -7.263 -16.627 2.355 1.00 72.00 176 LYS A N 1
ATOM 1335 C CA . LYS A 1 176 ? -7.600 -17.515 3.480 1.00 72.00 176 LYS A CA 1
ATOM 1336 C C . LYS A 1 176 ? -8.858 -17.012 4.186 1.00 72.00 176 LYS A C 1
ATOM 1338 O O . LYS A 1 176 ? -9.232 -15.845 4.054 1.00 72.00 176 LYS A O 1
ATOM 1343 N N . SER A 1 177 ? -9.494 -17.870 4.983 1.00 64.88 177 SER A N 1
ATOM 1344 C CA . SER A 1 177 ? -10.637 -17.492 5.834 1.00 64.88 177 SER A CA 1
ATOM 1345 C C . SER A 1 177 ? -10.285 -16.354 6.805 1.00 64.88 177 SER A C 1
ATOM 1347 O O . SER A 1 177 ? -11.087 -15.450 7.035 1.00 64.88 177 SER A O 1
ATOM 1349 N N . SER A 1 178 ? -9.045 -16.342 7.299 1.00 65.12 178 SER A N 1
ATOM 1350 C CA . SER A 1 178 ? -8.464 -15.278 8.124 1.00 65.12 178 SER A CA 1
ATOM 1351 C C . SER A 1 178 ? -8.000 -14.056 7.333 1.00 65.12 178 SER A C 1
ATOM 1353 O O . SER A 1 178 ? -7.625 -13.055 7.943 1.00 65.12 178 SER A O 1
ATOM 1355 N N . GLY A 1 179 ? -8.031 -14.106 5.995 1.00 67.56 179 GLY A N 1
ATOM 1356 C CA . GLY A 1 179 ? -7.616 -13.017 5.122 1.00 67.56 179 GLY A CA 1
ATOM 1357 C C . GLY A 1 179 ? -6.703 -13.337 3.973 1.00 67.56 179 GLY A C 1
ATOM 1358 O O . GLY A 1 179 ? -6.233 -14.456 3.828 1.00 67.56 179 GLY A O 1
ATOM 1359 N N . SER A 1 180 ? -6.426 -12.309 3.173 1.00 73.38 180 SER A N 1
ATOM 1360 C CA . SER A 1 180 ? -5.355 -12.390 2.192 1.00 73.38 180 SER A CA 1
ATOM 1361 C C . SER A 1 180 ? -4.006 -12.439 2.905 1.00 73.38 180 SER A C 1
ATOM 1363 O O . SER A 1 180 ? -3.695 -11.542 3.690 1.00 73.38 180 SER A O 1
ATOM 1365 N N . VAL A 1 181 ? -3.227 -13.481 2.630 1.00 80.44 181 VAL A N 1
ATOM 1366 C CA . VAL A 1 181 ? -1.815 -13.585 3.010 1.00 80.44 181 VAL A CA 1
ATOM 1367 C C . VAL A 1 181 ? -0.986 -13.291 1.771 1.00 80.44 181 VAL A C 1
ATOM 1369 O O . VAL A 1 181 ? -1.290 -13.804 0.694 1.00 80.44 181 VAL A O 1
ATOM 1372 N N . TYR A 1 182 ? 0.037 -12.452 1.928 1.00 86.88 182 TYR A N 1
ATOM 1373 C CA . TYR A 1 182 ? 0.917 -12.070 0.830 1.00 86.88 182 TYR A CA 1
ATOM 1374 C C . TYR A 1 182 ? 2.284 -12.721 0.988 1.00 86.88 182 TYR A C 1
ATOM 1376 O O . TYR A 1 182 ? 2.949 -12.522 2.008 1.00 86.88 182 TYR A O 1
ATOM 1384 N N . SER A 1 183 ? 2.702 -13.463 -0.029 1.00 89.69 183 SER A N 1
ATOM 1385 C CA . SER A 1 183 ? 4.060 -13.976 -0.178 1.00 89.69 183 SER A CA 1
ATOM 1386 C C . SER A 1 183 ? 4.795 -13.164 -1.238 1.00 89.69 183 SER A C 1
ATOM 1388 O O . SER A 1 183 ? 4.219 -12.679 -2.213 1.00 89.69 183 SER A O 1
ATOM 1390 N N . GLU A 1 184 ? 6.086 -12.968 -1.016 1.00 94.44 184 GLU A N 1
ATOM 1391 C CA . GLU A 1 184 ? 6.956 -12.338 -1.997 1.00 94.44 184 GLU A CA 1
ATOM 1392 C C . GLU A 1 184 ? 7.365 -13.376 -3.037 1.00 94.44 184 GLU A C 1
ATOM 1394 O O . GLU A 1 184 ? 7.954 -14.395 -2.687 1.00 94.44 184 GLU A O 1
ATOM 1399 N N . LEU A 1 185 ? 7.037 -13.115 -4.302 1.00 96.25 185 LEU A N 1
ATOM 1400 C CA . LEU A 1 185 ? 7.404 -13.993 -5.408 1.00 96.25 185 LEU A CA 1
ATOM 1401 C C . LEU A 1 185 ? 8.717 -13.540 -6.051 1.00 96.25 185 LEU A C 1
ATOM 1403 O O . LEU A 1 185 ? 9.582 -14.356 -6.355 1.00 96.25 185 LEU A O 1
ATOM 1407 N N . ARG A 1 186 ? 8.872 -12.226 -6.255 1.00 97.94 186 ARG A N 1
ATOM 1408 C CA . ARG A 1 186 ? 10.077 -11.642 -6.853 1.00 97.94 186 ARG A CA 1
ATOM 1409 C C . ARG A 1 186 ? 10.255 -10.191 -6.429 1.00 97.94 186 ARG A C 1
ATOM 1411 O O . ARG A 1 186 ? 9.354 -9.376 -6.608 1.00 97.94 186 ARG A O 1
ATOM 1418 N N . ARG A 1 187 ? 11.447 -9.856 -5.946 1.00 97.75 187 ARG A N 1
ATOM 1419 C CA . ARG A 1 187 ? 11.914 -8.478 -5.767 1.00 97.75 187 ARG A CA 1
ATOM 1420 C C . ARG A 1 187 ? 12.748 -8.050 -6.971 1.00 97.75 187 ARG A C 1
ATOM 1422 O O . ARG A 1 187 ? 13.556 -8.832 -7.464 1.00 97.75 187 ARG A O 1
ATOM 1429 N N . ILE A 1 188 ? 12.536 -6.823 -7.435 1.00 98.31 188 ILE A N 1
ATOM 1430 C CA . ILE A 1 188 ? 13.230 -6.230 -8.582 1.00 98.31 188 ILE A CA 1
ATOM 1431 C C . ILE A 1 188 ? 13.832 -4.905 -8.130 1.00 98.31 188 ILE A C 1
ATOM 1433 O O . ILE A 1 188 ? 13.114 -3.916 -7.955 1.00 98.31 188 ILE A O 1
ATOM 1437 N N . ASP A 1 189 ? 15.147 -4.902 -7.921 1.00 97.06 189 ASP A N 1
ATOM 1438 C CA . ASP A 1 189 ? 15.874 -3.728 -7.454 1.00 97.06 189 ASP A CA 1
ATOM 1439 C C . ASP A 1 189 ? 15.978 -2.648 -8.538 1.00 97.06 189 ASP A C 1
ATOM 1441 O O . ASP A 1 189 ? 16.227 -2.899 -9.720 1.00 97.06 189 ASP A O 1
ATOM 1445 N N . PHE A 1 190 ? 15.823 -1.404 -8.107 1.00 95.19 190 PHE A N 1
ATOM 1446 C CA . PHE A 1 190 ? 16.069 -0.222 -8.909 1.00 95.19 190 PHE A CA 1
ATOM 1447 C C . PHE A 1 190 ? 17.569 -0.010 -9.035 1.00 95.19 190 PHE A C 1
ATOM 1449 O O . PHE A 1 190 ? 18.322 -0.053 -8.053 1.00 95.19 190 PHE A O 1
ATOM 1456 N N . LYS A 1 191 ? 18.012 0.259 -10.261 1.00 82.88 191 LYS A N 1
ATOM 1457 C CA . LYS A 1 191 ? 19.420 0.533 -10.519 1.00 82.88 191 LYS A CA 1
ATOM 1458 C C . LYS A 1 191 ? 19.811 1.822 -9.802 1.00 82.88 191 LYS A C 1
ATOM 1460 O O . LYS A 1 191 ? 19.127 2.840 -9.891 1.00 82.88 191 LYS A O 1
ATOM 1465 N N . THR A 1 192 ? 20.939 1.787 -9.099 1.00 66.56 192 THR A N 1
ATOM 1466 C CA . THR A 1 192 ? 21.603 3.019 -8.674 1.00 66.56 192 THR A CA 1
ATOM 1467 C C . THR A 1 192 ? 21.884 3.827 -9.941 1.00 66.56 192 THR A C 1
ATOM 1469 O O . THR A 1 192 ? 22.435 3.252 -10.887 1.00 66.56 192 THR A O 1
ATOM 1472 N N . PRO A 1 193 ? 21.529 5.123 -10.009 1.00 56.06 193 PRO A N 1
ATOM 1473 C CA . PRO A 1 193 ? 22.049 5.969 -11.070 1.00 56.06 193 PRO A CA 1
ATOM 1474 C C . PRO A 1 193 ? 23.567 5.806 -11.047 1.00 56.06 193 PRO A C 1
ATOM 1476 O O . PRO A 1 193 ? 24.172 5.990 -9.989 1.00 56.06 193 PRO A O 1
ATOM 1479 N N . ARG A 1 194 ? 24.195 5.404 -12.160 1.00 47.75 194 ARG A N 1
ATOM 1480 C CA . ARG A 1 194 ? 25.647 5.569 -12.251 1.00 47.75 194 ARG A CA 1
ATOM 1481 C C . ARG A 1 194 ? 25.870 7.062 -12.067 1.00 47.75 194 ARG A C 1
ATOM 1483 O O . ARG A 1 194 ? 25.429 7.842 -12.907 1.00 47.75 194 ARG A O 1
ATOM 1490 N N . SER A 1 195 ? 26.450 7.465 -10.941 1.00 47.22 195 SER A N 1
ATOM 1491 C CA . SER A 1 195 ? 26.936 8.825 -10.786 1.00 47.22 195 SER A CA 1
ATOM 1492 C C . SER A 1 195 ? 27.897 9.052 -11.943 1.00 47.22 195 SER A C 1
ATOM 1494 O O . SER A 1 195 ? 28.911 8.361 -12.035 1.00 47.22 195 SER A O 1
ATOM 1496 N N . GLY A 1 196 ? 27.544 9.951 -12.859 1.00 43.78 196 GLY A N 1
ATOM 1497 C CA . GLY A 1 196 ? 28.471 10.456 -13.858 1.00 43.78 196 GLY A CA 1
ATOM 1498 C C . GLY A 1 196 ? 29.576 11.206 -13.129 1.00 43.78 196 GLY A C 1
ATOM 1499 O O . GLY A 1 196 ? 29.450 12.395 -12.872 1.00 43.78 196 GLY A O 1
ATOM 1500 N N . LEU A 1 197 ? 30.613 10.478 -12.729 1.00 44.28 197 LEU A N 1
ATOM 1501 C CA . LEU A 1 197 ? 31.876 11.021 -12.250 1.00 44.28 197 LEU A CA 1
ATOM 1502 C C . LEU A 1 197 ? 33.031 10.308 -12.963 1.00 44.28 197 LEU A C 1
ATOM 1504 O O . LEU A 1 197 ? 34.012 9.904 -12.360 1.00 44.28 197 LEU A O 1
ATOM 1508 N N . GLU A 1 198 ? 32.888 10.154 -14.274 1.00 41.94 198 GLU A N 1
ATOM 1509 C CA . GLU A 1 198 ? 34.011 9.979 -15.194 1.00 41.94 198 GLU A CA 1
ATOM 1510 C C . GLU A 1 198 ? 33.913 11.097 -16.236 1.00 41.94 198 GLU A C 1
ATOM 1512 O O . GLU A 1 198 ? 33.794 10.879 -17.435 1.00 41.94 198 GLU A O 1
ATOM 1517 N N . SER A 1 199 ? 33.890 12.339 -15.746 1.00 40.75 199 SER A N 1
ATOM 1518 C CA . SER A 1 199 ? 34.268 13.489 -16.557 1.00 40.75 199 SER A CA 1
ATOM 1519 C C . SER A 1 199 ? 35.781 13.443 -16.669 1.00 40.75 199 SER A C 1
ATOM 1521 O O . SER A 1 199 ? 36.492 13.854 -15.756 1.00 40.75 199 SER A O 1
ATOM 1523 N N . GLU A 1 200 ? 36.235 12.836 -17.755 1.00 42.03 200 GLU A N 1
ATOM 1524 C CA . GLU A 1 200 ? 37.499 13.042 -18.448 1.00 42.03 200 GLU A CA 1
ATOM 1525 C C . GLU A 1 200 ? 38.300 14.250 -17.932 1.00 42.03 200 GLU A C 1
ATOM 1527 O O . GLU A 1 200 ? 38.248 15.361 -18.460 1.00 42.03 200 GLU A O 1
ATOM 1532 N N . VAL A 1 201 ? 39.082 14.028 -16.874 1.00 41.12 201 VAL A N 1
ATOM 1533 C CA . VAL A 1 201 ? 40.201 14.901 -16.532 1.00 41.12 201 VAL A CA 1
ATOM 1534 C C . VAL A 1 201 ? 41.312 14.528 -17.505 1.00 41.12 201 VAL A C 1
ATOM 1536 O O . VAL A 1 201 ? 42.282 13.860 -17.151 1.00 41.12 201 VAL A O 1
ATOM 1539 N N . GLN A 1 202 ? 41.157 14.972 -18.753 1.00 41.97 202 GLN A N 1
ATOM 1540 C CA . GLN A 1 202 ? 42.245 15.102 -19.713 1.00 41.97 202 GLN A CA 1
ATOM 1541 C C . GLN A 1 202 ? 43.163 16.222 -19.200 1.00 41.97 202 GLN A C 1
ATOM 1543 O O . GLN A 1 202 ? 43.220 17.324 -19.741 1.00 41.97 202 GLN A O 1
ATOM 1548 N N . ARG A 1 203 ? 43.873 15.968 -18.094 1.00 43.00 203 ARG A N 1
ATOM 1549 C CA . ARG A 1 203 ? 45.054 16.750 -17.742 1.00 43.00 203 ARG A CA 1
ATOM 1550 C C . ARG A 1 203 ? 46.106 16.391 -18.777 1.00 43.00 203 ARG A C 1
ATOM 1552 O O . ARG A 1 203 ? 46.766 15.364 -18.678 1.00 43.00 203 ARG A O 1
ATOM 1559 N N . GLN A 1 204 ? 46.207 17.245 -19.790 1.00 40.25 204 GLN A N 1
ATOM 1560 C CA . GLN A 1 204 ? 47.399 17.385 -20.608 1.00 40.25 204 GLN A CA 1
ATOM 1561 C C . GLN A 1 204 ? 48.594 17.554 -19.667 1.00 40.25 204 GLN A C 1
ATOM 1563 O O . GLN A 1 204 ? 48.779 18.604 -19.056 1.00 40.25 204 GLN A O 1
ATOM 1568 N N . THR A 1 205 ? 49.393 16.506 -19.523 1.00 40.44 205 THR A N 1
ATOM 1569 C CA . THR A 1 205 ? 50.767 16.626 -19.048 1.00 40.44 205 THR A CA 1
ATOM 1570 C C . THR A 1 205 ? 51.581 17.132 -20.240 1.00 40.44 205 THR A C 1
ATOM 1572 O O . THR A 1 205 ? 51.624 16.430 -21.253 1.00 40.44 205 THR A O 1
ATOM 1575 N N . PRO A 1 206 ? 52.219 18.315 -20.202 1.00 38.06 206 PRO A N 1
ATOM 1576 C CA . PRO A 1 206 ? 53.203 18.644 -21.217 1.00 38.06 206 PRO A CA 1
ATOM 1577 C C . PRO A 1 206 ? 54.408 17.725 -21.008 1.00 38.06 206 PRO A C 1
ATOM 1579 O O . PRO A 1 206 ? 54.949 17.634 -19.903 1.00 38.06 206 PRO A O 1
ATOM 1582 N N . ALA A 1 207 ? 54.814 17.028 -22.066 1.00 37.22 207 ALA A N 1
ATOM 1583 C CA . ALA A 1 207 ? 56.087 16.333 -22.103 1.00 37.22 207 ALA A CA 1
ATOM 1584 C C . ALA A 1 207 ? 57.213 17.363 -21.920 1.00 37.22 207 ALA A C 1
ATOM 1586 O O . ALA A 1 207 ? 57.350 18.294 -22.711 1.00 37.22 207 ALA A O 1
ATOM 1587 N N . VAL A 1 208 ? 58.013 17.200 -20.868 1.00 36.66 208 VAL A N 1
ATOM 1588 C CA . VAL A 1 208 ? 59.291 17.899 -20.722 1.00 36.66 208 VAL A CA 1
ATOM 1589 C C . VAL A 1 208 ? 60.239 17.322 -21.774 1.00 36.66 208 VAL A C 1
ATOM 1591 O O . VAL A 1 208 ? 60.686 16.184 -21.647 1.00 36.66 208 VAL A O 1
ATOM 1594 N N . GLN A 1 209 ? 60.531 18.096 -22.821 1.00 39.28 209 GLN A N 1
ATOM 1595 C CA . GLN A 1 209 ? 61.680 17.850 -23.690 1.00 39.28 209 GLN A CA 1
ATOM 1596 C C . GLN A 1 209 ? 62.925 18.436 -23.023 1.00 39.28 209 GLN A C 1
ATOM 1598 O O . GLN A 1 209 ? 63.038 19.644 -22.823 1.00 39.28 209 GLN A O 1
ATOM 1603 N N . LEU A 1 210 ? 63.846 17.549 -22.655 1.00 40.47 210 LEU A N 1
ATOM 1604 C CA . LEU A 1 210 ? 65.218 17.889 -22.306 1.00 40.47 210 LEU A CA 1
ATOM 1605 C C . LEU A 1 210 ? 66.016 18.001 -23.603 1.00 40.47 210 LEU A C 1
ATOM 1607 O O . LEU A 1 210 ? 66.370 16.975 -24.173 1.00 40.47 210 LEU A O 1
ATOM 1611 N N . ASP A 1 211 ? 66.337 19.225 -24.013 1.00 36.41 211 ASP A N 1
ATOM 1612 C CA . ASP A 1 211 ? 67.449 19.479 -24.925 1.00 36.41 211 ASP A CA 1
ATOM 1613 C C . ASP A 1 211 ? 68.481 20.359 -24.215 1.00 36.41 211 ASP A C 1
ATOM 1615 O O . ASP A 1 211 ? 68.229 21.495 -23.811 1.00 36.41 211 ASP A O 1
ATOM 1619 N N . ALA A 1 212 ? 69.662 19.780 -24.023 1.00 39.69 212 ALA A N 1
ATOM 1620 C CA . ALA A 1 212 ? 70.858 20.464 -23.568 1.00 39.69 212 ALA A CA 1
ATOM 1621 C C . ALA A 1 212 ? 71.547 21.124 -24.768 1.00 39.69 212 ALA A C 1
ATOM 1623 O O . ALA A 1 212 ? 71.695 20.452 -25.784 1.00 39.69 212 ALA A O 1
ATOM 1624 N N . THR A 1 213 ? 72.016 22.376 -24.632 1.00 37.16 213 THR A N 1
ATOM 1625 C CA . THR A 1 213 ? 73.274 22.920 -25.213 1.00 37.16 213 THR A CA 1
ATOM 1626 C C . THR A 1 213 ? 73.467 24.412 -24.838 1.00 37.16 213 THR A C 1
ATOM 1628 O O . THR A 1 213 ? 72.853 25.302 -25.406 1.00 37.16 213 THR A O 1
ATOM 1631 N N . THR A 1 214 ? 74.364 24.646 -23.867 1.00 35.69 214 THR A N 1
ATOM 1632 C CA . THR A 1 214 ? 75.570 25.515 -23.957 1.00 35.69 214 THR A CA 1
ATOM 1633 C C . THR A 1 214 ? 75.498 27.069 -23.951 1.00 35.69 214 THR A C 1
ATOM 1635 O O . THR A 1 214 ? 75.276 27.702 -24.971 1.00 35.69 214 THR A O 1
ATOM 1638 N N . ARG A 1 215 ? 75.997 27.602 -22.809 1.00 34.03 215 ARG A N 1
ATOM 1639 C CA . ARG A 1 215 ? 76.959 28.719 -22.540 1.00 34.03 215 ARG A CA 1
ATOM 1640 C C . ARG A 1 215 ? 76.555 30.213 -22.542 1.00 34.03 215 ARG A C 1
ATOM 1642 O O . ARG A 1 215 ? 76.160 30.763 -23.559 1.00 34.03 215 ARG A O 1
ATOM 1649 N N . SER A 1 216 ? 77.013 30.841 -21.434 1.00 33.69 216 SER A N 1
ATOM 1650 C CA . SER A 1 216 ? 77.577 32.206 -21.229 1.00 33.69 216 SER A CA 1
ATOM 1651 C C . SER A 1 216 ? 76.620 33.399 -21.417 1.00 33.69 216 SER A C 1
ATOM 1653 O O . SER A 1 216 ? 75.842 33.399 -22.351 1.00 33.69 216 SER A O 1
ATOM 1655 N N . ASN A 1 217 ? 76.606 34.467 -20.610 1.00 34.69 217 ASN A N 1
ATOM 1656 C CA . ASN A 1 217 ? 77.628 35.084 -19.758 1.00 34.69 217 ASN A CA 1
ATOM 1657 C C . ASN A 1 217 ? 76.978 36.075 -18.746 1.00 34.69 217 ASN A C 1
ATOM 1659 O O . ASN A 1 217 ? 75.858 36.497 -19.004 1.00 34.69 217 ASN A O 1
ATOM 1663 N N . GLU A 1 218 ? 77.703 36.417 -17.661 1.00 36.16 218 GLU A N 1
ATOM 1664 C CA . GLU A 1 218 ? 77.800 37.703 -16.897 1.00 36.16 218 GLU A CA 1
ATOM 1665 C C . GLU A 1 218 ? 76.621 38.724 -16.891 1.00 36.16 218 GLU A C 1
ATOM 1667 O O . GLU A 1 218 ? 76.030 38.999 -17.920 1.00 36.16 218 GLU A O 1
ATOM 1672 N N . SER A 1 219 ? 76.269 39.499 -15.851 1.00 35.22 219 SER A N 1
ATOM 1673 C CA . SER A 1 219 ? 76.902 39.948 -14.594 1.00 35.22 219 SER A CA 1
ATOM 1674 C C . SER A 1 219 ? 75.955 40.950 -13.872 1.00 35.22 219 SER A C 1
ATOM 1676 O O . SER A 1 219 ? 75.168 41.597 -14.555 1.00 35.22 219 SER A O 1
ATOM 1678 N N . ALA A 1 220 ? 76.126 41.116 -12.541 1.00 34.56 220 ALA A N 1
ATOM 1679 C CA . ALA A 1 220 ? 75.833 42.302 -11.686 1.00 34.56 220 ALA A CA 1
ATOM 1680 C C . ALA A 1 220 ? 74.358 42.802 -11.569 1.00 34.56 220 ALA A C 1
ATOM 1682 O O . ALA A 1 220 ? 73.595 42.710 -12.513 1.00 34.56 220 ALA A O 1
ATOM 1683 N N . ALA A 1 221 ? 73.814 43.369 -10.481 1.00 36.38 221 ALA A N 1
ATOM 1684 C CA . ALA A 1 221 ? 74.262 43.899 -9.185 1.00 36.38 221 ALA A CA 1
ATOM 1685 C C . ALA A 1 221 ? 73.015 43.944 -8.237 1.00 36.38 221 ALA A C 1
ATOM 1687 O O . ALA A 1 221 ? 71.901 44.067 -8.733 1.00 36.38 221 ALA A O 1
ATOM 1688 N N . VAL A 1 222 ? 73.137 43.658 -6.930 1.00 37.16 222 VAL A N 1
ATOM 1689 C CA . VAL A 1 222 ? 73.087 44.603 -5.772 1.00 37.16 222 VAL A CA 1
ATOM 1690 C C . VAL A 1 222 ? 71.704 45.186 -5.389 1.00 37.16 222 VAL A C 1
ATOM 1692 O O . VAL A 1 222 ? 71.067 45.848 -6.198 1.00 37.16 222 VAL A O 1
ATOM 1695 N N . GLY A 1 223 ? 71.344 45.049 -4.095 1.00 34.75 223 GLY A N 1
ATOM 1696 C CA . GLY A 1 223 ? 70.403 45.917 -3.346 1.00 34.75 223 GLY A CA 1
ATOM 1697 C C . GLY A 1 223 ? 69.340 45.155 -2.529 1.00 34.75 223 GLY A C 1
ATOM 1698 O O . GLY A 1 223 ? 68.356 44.729 -3.117 1.00 34.75 223 GLY A O 1
ATOM 1699 N N . THR A 1 224 ? 69.616 44.756 -1.272 1.00 36.38 224 THR A N 1
ATOM 1700 C CA . THR A 1 224 ? 69.164 45.372 0.021 1.00 36.38 224 THR A CA 1
ATOM 1701 C C . THR A 1 224 ? 67.647 45.284 0.273 1.00 36.38 224 THR A C 1
ATOM 1703 O O . THR A 1 224 ? 66.881 45.790 -0.537 1.00 36.38 224 THR A O 1
ATOM 1706 N N . ASP A 1 225 ? 67.210 44.490 1.267 1.00 34.00 225 ASP A N 1
ATOM 1707 C CA . ASP A 1 225 ? 66.743 44.904 2.626 1.00 34.00 225 ASP A CA 1
ATOM 1708 C C . ASP A 1 225 ? 65.430 45.731 2.557 1.00 34.00 225 ASP A C 1
ATOM 1710 O O . ASP A 1 225 ? 65.348 46.659 1.766 1.00 34.00 225 ASP A O 1
ATOM 1714 N N . THR A 1 226 ? 64.316 45.466 3.253 1.00 40.50 226 THR A N 1
ATOM 1715 C CA . THR A 1 226 ? 64.083 45.210 4.688 1.00 40.50 226 THR A CA 1
ATOM 1716 C C . THR A 1 226 ? 62.636 44.710 4.943 1.00 40.50 226 THR A C 1
ATOM 1718 O O . THR A 1 226 ? 61.743 45.009 4.157 1.00 40.50 226 THR A O 1
ATOM 1721 N N . GLU A 1 227 ? 62.458 43.982 6.059 1.00 36.97 227 GLU A N 1
ATOM 1722 C CA . GLU A 1 227 ? 61.392 44.034 7.105 1.00 36.97 227 GLU A CA 1
ATOM 1723 C C . GLU A 1 227 ? 59.897 44.248 6.756 1.00 36.97 227 GLU A C 1
ATOM 1725 O O . GLU A 1 227 ? 59.557 45.139 5.991 1.00 36.97 227 GLU A O 1
ATOM 1730 N N . THR A 1 228 ? 59.015 43.324 7.199 1.00 35.88 228 THR A N 1
ATOM 1731 C CA . THR A 1 228 ? 57.972 43.438 8.278 1.00 35.88 228 THR A CA 1
ATOM 1732 C C . THR A 1 228 ? 56.865 44.473 7.972 1.00 35.88 228 THR A C 1
ATOM 1734 O O . THR A 1 228 ? 57.062 45.412 7.225 1.00 35.88 228 THR A O 1
ATOM 1737 N N . ASP A 1 229 ? 55.612 44.404 8.402 1.00 35.00 229 ASP A N 1
ATOM 1738 C CA . ASP A 1 229 ? 54.914 43.729 9.483 1.00 35.00 229 ASP A CA 1
ATOM 1739 C C . ASP A 1 229 ? 53.401 43.911 9.228 1.00 35.00 229 ASP A C 1
ATOM 1741 O O . ASP A 1 229 ? 53.006 44.829 8.509 1.00 35.00 229 ASP A O 1
ATOM 1745 N N . ASP A 1 230 ? 52.595 43.073 9.873 1.00 34.31 230 ASP A N 1
ATOM 1746 C CA . ASP A 1 230 ? 51.271 43.353 10.442 1.00 34.31 230 ASP A CA 1
ATOM 1747 C C . ASP A 1 230 ? 50.111 44.014 9.668 1.00 34.31 230 ASP A C 1
ATOM 1749 O O . ASP A 1 230 ? 50.189 45.077 9.058 1.00 34.31 230 ASP A O 1
ATOM 1753 N N . GLY A 1 231 ? 48.916 43.460 9.925 1.00 34.25 231 GLY A N 1
ATOM 1754 C CA . GLY A 1 231 ? 47.735 44.308 10.118 1.00 34.25 231 GLY A CA 1
ATOM 1755 C C . GLY A 1 231 ? 46.428 43.806 9.518 1.00 34.25 231 GLY A C 1
ATOM 1756 O O . GLY A 1 231 ? 45.913 44.374 8.560 1.00 34.25 231 GLY A O 1
ATOM 1757 N N . TRP A 1 232 ? 45.811 42.807 10.149 1.00 35.94 232 TRP A N 1
ATOM 1758 C CA . TRP A 1 232 ? 44.346 42.707 10.170 1.00 35.94 232 TRP A CA 1
ATOM 1759 C C . TRP A 1 232 ? 43.767 43.822 11.054 1.00 35.94 232 TRP A C 1
ATOM 1761 O O . TRP A 1 232 ? 44.274 44.034 12.156 1.00 35.94 232 TRP A O 1
ATOM 1771 N N . PRO A 1 233 ? 42.608 44.391 10.685 1.00 51.53 233 PRO A N 1
ATOM 1772 C CA . PRO A 1 233 ? 41.633 44.740 11.704 1.00 51.53 233 PRO A CA 1
ATOM 1773 C C . PRO A 1 233 ? 40.268 44.100 11.443 1.00 51.53 233 PRO A C 1
ATOM 1775 O O . PRO A 1 233 ? 39.717 44.106 10.343 1.00 51.53 233 PRO A O 1
ATOM 1778 N N . ARG A 1 234 ? 39.724 43.568 12.539 1.00 40.66 234 ARG A N 1
ATOM 1779 C CA . ARG A 1 234 ? 38.312 43.255 12.734 1.00 40.66 234 ARG A CA 1
ATOM 1780 C C . ARG A 1 234 ? 37.512 44.544 12.917 1.00 40.66 234 ARG A C 1
ATOM 1782 O O . ARG A 1 234 ? 37.998 45.498 13.514 1.00 40.66 234 ARG A O 1
ATOM 1789 N N . GLY A 1 235 ? 36.236 44.475 12.572 1.00 37.22 235 GLY A N 1
ATOM 1790 C CA . GLY A 1 235 ? 35.183 45.270 13.191 1.00 37.22 235 GLY A CA 1
ATOM 1791 C C . GLY A 1 235 ? 33.900 45.163 12.379 1.00 37.22 235 GLY A C 1
ATOM 1792 O O . GLY A 1 235 ? 33.963 45.054 11.163 1.00 37.22 235 GLY A O 1
ATOM 1793 N N . HIS A 1 236 ? 32.701 45.198 12.935 1.00 42.59 236 HIS A N 1
ATOM 1794 C CA . HIS A 1 236 ? 32.185 45.085 14.297 1.00 42.59 236 HIS A CA 1
ATOM 1795 C C . HIS A 1 236 ? 30.691 45.381 14.123 1.00 42.59 236 HIS A C 1
ATOM 1797 O O . HIS A 1 236 ? 30.386 46.373 13.473 1.00 42.59 236 HIS A O 1
ATOM 1803 N N . HIS A 1 237 ? 29.830 44.593 14.777 1.00 38.91 237 HIS A N 1
ATOM 1804 C CA . HIS A 1 237 ? 28.474 44.968 15.203 1.00 38.91 237 HIS A CA 1
ATOM 1805 C C . HIS A 1 237 ? 27.463 45.380 14.093 1.00 38.91 237 HIS A C 1
ATOM 1807 O O . HIS A 1 237 ? 27.820 45.728 12.982 1.00 38.91 237 HIS A O 1
ATOM 1813 N N . HIS A 1 238 ? 26.150 45.295 14.265 1.00 40.94 238 HIS A N 1
ATOM 1814 C CA . HIS A 1 238 ? 25.345 45.450 15.462 1.00 40.94 238 HIS A CA 1
ATOM 181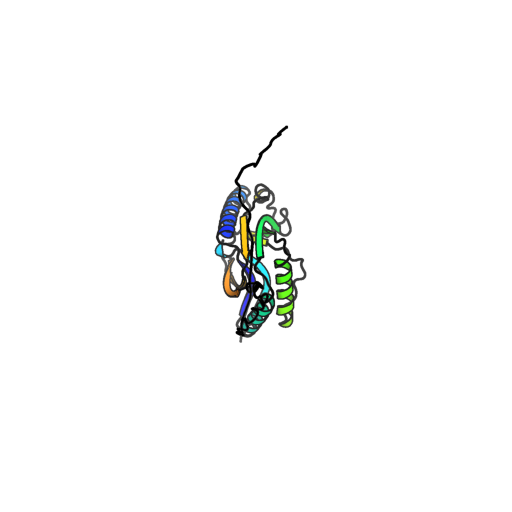5 C C . HIS A 1 238 ? 24.035 44.673 15.273 1.00 40.94 238 HIS A C 1
ATOM 1817 O O . HIS A 1 238 ? 23.456 44.680 14.186 1.00 40.94 238 HIS A O 1
ATOM 1823 N N . ASP A 1 239 ? 23.611 44.019 16.351 1.00 41.34 239 ASP A N 1
ATOM 1824 C CA . ASP A 1 239 ? 22.222 43.672 16.624 1.00 41.34 239 ASP A CA 1
ATOM 1825 C C . ASP A 1 239 ? 21.334 44.921 16.551 1.00 41.34 239 ASP A C 1
ATOM 1827 O O . ASP A 1 239 ? 21.801 46.017 16.873 1.00 41.34 239 ASP A O 1
ATOM 1831 N N . ASP A 1 240 ? 20.063 44.740 16.188 1.00 42.16 240 ASP A N 1
ATOM 1832 C CA . ASP A 1 240 ? 18.960 45.122 17.073 1.00 42.16 240 ASP A CA 1
ATOM 1833 C C . ASP A 1 240 ? 17.607 44.587 16.559 1.00 42.16 240 ASP A C 1
ATOM 1835 O O . ASP A 1 240 ? 17.208 44.857 15.426 1.00 42.16 240 ASP A O 1
ATOM 1839 N N . LEU A 1 241 ? 16.935 43.897 17.494 1.00 50.88 241 LEU A N 1
ATOM 1840 C CA . LEU A 1 241 ? 15.486 43.712 17.708 1.00 50.88 241 LEU A CA 1
ATOM 1841 C C . LEU A 1 241 ? 14.676 42.764 16.802 1.00 50.88 241 LEU A C 1
ATOM 1843 O O . LEU A 1 241 ? 14.440 43.060 15.613 1.00 50.88 241 LEU A O 1
#

Foldseek 3Di:
DPQDWFFKFKWFQFDPLLLVLLVVVLVQLVVLCVVVVHDKQFDHSVPWTWTLGGQGIDGPVCVVLLVVLLLVLQAPQAWFKKWWWFWFAPPGLAWHQFIWTFIDGDPCSSVSSSVSSQVSCVVVVRDHDPDDRGTTITGIGGPGTHHCCSSAVVPGGDTSGMGTTFWMFMWTWDQDPSGTDIDTPDIHGHDHPPPPPPPDPPPPDPDDDDDDDDYDDDDDDDDDDDDDDDDDDDDDDDDDD

Secondary structure (DSSP, 8-state):
----EEEEEEEEEPPHHHHHHHHHHHHHHHHHHHHTT---EEPPGGG-EEEEEEEEEEEHHHHHHHHHHHHHHHTTPPPEEEEEEEEEEES-TTSEEEEEEEEE-SSSHHHHHHHHHHHHHHTTTPPPP-SPP--EEEEEEEEEEE--HHHHGGGTT-EEEEEEE-EEEEEEEEEETTEEEEEEEEEEEPPPP-----------PPP----------------------------------

Radius of gyration: 31.5 Å; chains: 1; bounding box: 98×76×47 Å